Protein 3BQY (pdb70)

Foldseek 3Di:
DLVVLLVLQQVVCQVPHDVPRDCVSCVSPHGVVVVCVSPVDVLSSLQCLLVCVCLLCQLPDDVPDALLVSLVSSLVSNLVVQVVGQCSLVSNVSHDDQDPSNVSSLCSQLVSQVVNPDDNVLSNVLSCVSNVVSSVLSNQLSQQVPVVHDDPQRLVVLVVVDDCVPCVVCVVCSVVSNDNPSVVVSVVVSVVSSVVSVVVD

Structure (mmCIF, N/CA/C/O backbone):
data_3BQY
#
_entry.id   3BQY
#
_cell.length_a   83.755
_cell.length_b   83.755
_cell.length_c   83.700
_cell.angle_alpha   90.000
_cell.angle_beta   90.000
_cell.angle_gamma   90.000
#
_symmetry.space_group_name_H-M   'P 43 21 2'
#
loop_
_entity.id
_entity.type
_entity.pdbx_description
1 polymer 'Putative TetR family transcriptional regulator'
2 non-polymer 'PHOSPHATE ION'
3 non-polymer 'ACETIC ACID'
4 water water
#
loop_
_atom_site.group_PDB
_atom_site.id
_atom_site.type_symbol
_atom_site.label_atom_id
_atom_site.label_alt_id
_atom_site.label_comp_id
_atom_site.label_asym_id
_atom_site.label_entity_id
_atom_site.label_seq_id
_atom_site.pdbx_PDB_ins_code
_atom_site.Cartn_x
_atom_site.Cartn_y
_atom_site.Cartn_z
_atom_site.occupancy
_atom_site.B_iso_or_equiv
_atom_site.auth_seq_id
_atom_site.auth_comp_id
_atom_site.auth_asym_id
_atom_site.auth_atom_id
_atom_site.pdbx_PDB_model_num
ATOM 1 N N . ASP A 1 3 ? 2.149 52.013 37.486 1.00 44.88 16 ASP A N 1
ATOM 2 C CA . ASP A 1 3 ? 1.890 53.396 36.971 1.00 44.44 16 ASP A CA 1
ATOM 3 C C . ASP A 1 3 ? 3.171 53.958 36.378 1.00 43.54 16 ASP A C 1
ATOM 4 O O . ASP A 1 3 ? 3.173 54.403 35.228 1.00 43.98 16 ASP A O 1
ATOM 9 N N . ARG A 1 4 ? 4.251 53.956 37.163 1.00 42.32 17 ARG A N 1
ATOM 10 C CA A ARG A 1 4 ? 5.570 54.229 36.603 0.50 41.55 17 ARG A CA 1
ATOM 11 C CA B ARG A 1 4 ? 5.589 54.205 36.645 0.50 41.48 17 ARG A CA 1
ATOM 12 C C . ARG A 1 4 ? 5.892 53.173 35.553 1.00 40.90 17 ARG A C 1
ATOM 13 O O . ARG A 1 4 ? 6.345 53.515 34.457 1.00 40.19 17 ARG A O 1
ATOM 28 N N . ALA A 1 5 ? 5.615 51.908 35.876 1.00 39.72 18 ALA A N 1
ATOM 29 C CA . ALA A 1 5 ? 5.895 50.770 34.990 1.00 38.50 18 ALA A CA 1
ATOM 30 C C . ALA A 1 5 ? 5.116 50.832 33.673 1.00 37.35 18 ALA A C 1
ATOM 31 O O . ALA A 1 5 ? 5.675 50.540 32.600 1.00 36.82 18 ALA A O 1
ATOM 33 N N . ARG A 1 6 ? 3.839 51.208 33.778 1.00 36.00 19 ARG A N 1
ATOM 34 C CA A ARG A 1 6 ? 2.950 51.329 32.627 0.50 35.48 19 ARG A CA 1
ATOM 35 C CA B ARG A 1 6 ? 2.947 51.326 32.625 0.50 35.53 19 ARG A CA 1
ATOM 36 C C . ARG A 1 6 ? 3.347 52.509 31.746 1.00 34.93 19 ARG A C 1
ATOM 37 O O . ARG A 1 6 ? 3.247 52.436 30.514 1.00 34.73 19 ARG A O 1
ATOM 52 N N . THR A 1 7 ? 3.787 53.592 32.389 1.00 33.16 20 THR A N 1
ATOM 53 C CA . THR A 1 7 ? 4.316 54.756 31.696 1.00 32.09 20 THR A CA 1
ATOM 54 C C . THR A 1 7 ? 5.580 54.391 30.928 1.00 31.21 20 THR A C 1
ATOM 55 O O . THR A 1 7 ? 5.725 54.778 29.769 1.00 30.65 20 THR A O 1
ATOM 59 N N . VAL A 1 8 ? 6.478 53.625 31.556 1.00 29.86 21 VAL A N 1
ATOM 60 C CA . VAL A 1 8 ? 7.695 53.183 30.874 1.00 29.61 21 VAL A CA 1
ATOM 61 C C . VAL A 1 8 ? 7.362 52.306 29.654 1.00 29.02 21 VAL A C 1
ATOM 62 O O . VAL A 1 8 ? 7.961 52.455 28.588 1.00 28.20 21 VAL A O 1
ATOM 66 N N . GLN A 1 9 ? 6.391 51.413 29.807 1.00 28.47 22 GLN A N 1
ATOM 67 C CA . GLN A 1 9 ? 6.003 50.535 28.707 1.00 28.57 22 GLN A CA 1
ATOM 68 C C . GLN A 1 9 ? 5.406 51.330 27.545 1.00 27.59 22 GLN A C 1
ATOM 69 O O . GLN A 1 9 ? 5.735 51.094 26.393 1.00 26.90 22 GLN A O 1
ATOM 75 N N . THR A 1 10 ? 4.524 52.264 27.859 1.00 27.68 23 THR A N 1
ATOM 76 C CA . THR A 1 10 ? 3.929 53.135 26.837 1.00 28.00 23 THR A CA 1
ATOM 77 C C . THR A 1 10 ? 5.008 53.939 26.089 1.00 27.47 23 THR A C 1
ATOM 78 O O . THR A 1 10 ? 4.981 54.038 24.853 1.00 27.34 23 THR A O 1
ATOM 82 N N . ALA A 1 11 ? 5.967 54.476 26.840 1.00 27.39 24 ALA A N 1
ATOM 83 C CA . ALA A 1 11 ? 7.088 55.204 26.269 1.00 27.06 24 ALA A CA 1
ATOM 84 C C . ALA A 1 11 ? 7.930 54.331 25.332 1.00 27.20 24 ALA A C 1
ATOM 85 O O . ALA A 1 11 ? 8.280 54.761 24.230 1.00 27.23 24 ALA A O 1
ATOM 87 N N . LEU A 1 12 ? 8.222 53.091 25.741 1.00 27.19 25 LEU A N 1
ATOM 88 C CA . LEU A 1 12 ? 8.910 52.140 24.870 1.00 27.16 25 LEU A CA 1
ATOM 89 C C . LEU A 1 12 ? 8.101 51.823 23.595 1.00 27.45 25 LEU A C 1
ATOM 90 O O . LEU A 1 12 ? 8.684 51.668 22.518 1.00 27.30 25 LEU A O 1
ATOM 95 N N . ASP A 1 13 ? 6.781 51.693 23.736 1.00 26.63 26 ASP A N 1
ATOM 96 C CA . ASP A 1 13 ? 5.890 51.523 22.579 1.00 27.56 26 ASP A CA 1
ATOM 97 C C . ASP A 1 13 ? 6.029 52.705 21.609 1.00 27.40 26 ASP A C 1
ATOM 98 O O . ASP A 1 13 ? 6.262 52.501 20.416 1.00 27.35 26 ASP A O 1
ATOM 103 N N . LEU A 1 14 ? 5.940 53.923 22.149 1.00 27.80 27 LEU A N 1
ATOM 104 C CA . LEU A 1 14 ? 6.077 55.168 21.373 1.00 28.67 27 LEU A CA 1
ATOM 105 C C . LEU A 1 14 ? 7.425 55.239 20.664 1.00 28.70 27 LEU A C 1
ATOM 106 O O . LEU A 1 14 ? 7.516 55.629 19.500 1.00 29.05 27 LEU A O 1
ATOM 111 N N . LEU A 1 15 ? 8.465 54.830 21.375 1.00 29.29 28 LEU A N 1
ATOM 112 C CA . LEU A 1 15 ? 9.816 54.804 20.847 1.00 29.22 28 LEU A CA 1
ATOM 113 C C . LEU A 1 15 ? 9.864 53.956 19.587 1.00 29.98 28 LEU A C 1
ATOM 114 O O . LEU A 1 15 ? 10.362 54.403 18.557 1.00 31.14 28 LEU A O 1
ATOM 119 N N . ASN A 1 16 ? 9.287 52.763 19.631 1.00 30.40 29 ASN A N 1
ATOM 120 C CA . ASN A 1 16 ? 9.247 51.925 18.442 1.00 31.76 29 ASN A CA 1
ATOM 121 C C . ASN A 1 16 ? 8.442 52.523 17.303 1.00 32.30 29 ASN A C 1
ATOM 122 O O . ASN A 1 16 ? 8.757 52.295 16.130 1.00 32.54 29 ASN A O 1
ATOM 127 N N . GLU A 1 17 ? 7.406 53.282 17.649 1.00 32.58 30 GLU A N 1
ATOM 128 C CA . GLU A 1 17 ? 6.477 53.814 16.656 1.00 34.02 30 GLU A CA 1
ATOM 129 C C . GLU A 1 17 ? 7.076 54.950 15.836 1.00 32.81 30 GLU A C 1
ATOM 130 O O . GLU A 1 17 ? 6.951 54.966 14.609 1.00 32.39 30 GLU A O 1
ATOM 136 N N . SER A 1 18 ? 7.721 55.901 16.509 1.00 31.75 31 SER A N 1
ATOM 137 C CA . SER A 1 18 ? 8.215 57.071 15.795 1.00 31.16 31 SER A CA 1
ATOM 138 C C . SER A 1 18 ? 9.604 57.572 16.222 1.00 30.16 31 SER A C 1
ATOM 139 O O . SER A 1 18 ? 10.032 58.645 15.782 1.00 29.93 31 SER A O 1
ATOM 142 N N . GLY A 1 19 ? 10.316 56.798 17.048 1.00 29.49 32 GLY A N 1
ATOM 143 C CA . GLY A 1 19 ? 11.708 57.105 17.352 1.00 28.70 32 GLY A CA 1
ATOM 144 C C . GLY A 1 19 ? 11.947 58.053 18.508 1.00 29.02 32 GLY A C 1
ATOM 145 O O . GLY A 1 19 ? 11.026 58.714 18.992 1.00 29.41 32 GLY A O 1
ATOM 146 N N . LEU A 1 20 ? 13.197 58.122 18.950 1.00 28.30 33 LEU A N 1
ATOM 147 C CA . LEU A 1 20 ? 13.560 58.922 20.105 1.00 29.03 33 LEU A CA 1
ATOM 148 C C . LEU A 1 20 ? 13.317 60.425 19.941 1.00 29.43 33 LEU A C 1
ATOM 149 O O . LEU A 1 20 ? 12.925 61.098 20.903 1.00 29.42 33 LEU A O 1
ATOM 154 N N . ASP A 1 21 ? 13.606 60.960 18.768 1.00 30.58 34 ASP A N 1
ATOM 155 C CA . ASP A 1 21 ? 13.470 62.400 18.564 1.00 32.27 34 ASP A CA 1
ATOM 156 C C . ASP A 1 21 ? 12.040 62.929 18.755 1.00 32.47 34 ASP A C 1
ATOM 157 O O . ASP A 1 21 ? 11.850 64.091 19.106 1.00 32.88 34 ASP A O 1
ATOM 162 N N . THR A 1 22 ? 11.039 62.071 18.550 1.00 32.69 35 THR A N 1
ATOM 163 C CA . THR A 1 22 ? 9.633 62.513 18.639 1.00 32.95 35 THR A CA 1
ATOM 164 C C . THR A 1 22 ? 9.051 62.202 20.016 1.00 31.43 35 THR A C 1
ATOM 165 O O . THR A 1 22 ? 7.926 62.594 20.316 1.00 30.37 35 THR A O 1
ATOM 169 N N . LEU A 1 23 ? 9.806 61.489 20.840 1.00 29.78 36 LEU A N 1
ATOM 170 C CA . LEU A 1 23 ? 9.327 61.135 22.174 1.00 30.16 36 LEU A CA 1
ATOM 171 C C . LEU A 1 23 ? 9.391 62.350 23.092 1.00 29.16 36 LEU A C 1
ATOM 172 O O . LEU A 1 23 ? 10.463 62.780 23.480 1.00 30.95 36 LEU A O 1
ATOM 177 N N . THR A 1 24 ? 8.239 62.906 23.428 1.00 28.43 37 THR A N 1
ATOM 178 C CA . THR A 1 24 ? 8.169 64.029 24.367 1.00 26.91 37 THR A CA 1
ATOM 179 C C . THR A 1 24 ? 7.238 63.644 25.512 1.00 26.46 37 THR A C 1
ATOM 180 O O . THR A 1 24 ? 6.410 62.741 25.374 1.00 25.30 37 THR A O 1
ATOM 192 N N . ARG A 1 26 ? 4.808 65.477 26.422 1.00 25.26 39 ARG A N 1
ATOM 193 C CA . ARG A 1 26 ? 3.484 65.793 25.871 1.00 26.62 39 ARG A CA 1
ATOM 194 C C . ARG A 1 26 ? 2.974 64.655 24.981 1.00 26.12 39 ARG A C 1
ATOM 195 O O . ARG A 1 26 ? 1.805 64.271 25.083 1.00 25.72 39 ARG A O 1
ATOM 203 N N . ARG A 1 27 ? 3.851 64.143 24.118 1.00 26.14 40 ARG A N 1
ATOM 204 C CA . ARG A 1 27 ? 3.502 63.017 23.209 1.00 27.59 40 ARG A CA 1
ATOM 205 C C . ARG A 1 27 ? 3.090 61.794 24.024 1.00 27.68 40 ARG A C 1
ATOM 206 O O . ARG A 1 27 ? 2.122 61.125 23.697 1.00 27.74 40 ARG A O 1
ATOM 214 N N . LEU A 1 28 ? 3.853 61.500 25.081 1.00 27.73 41 LEU A N 1
ATOM 215 C CA . LEU A 1 28 ? 3.531 60.435 26.021 1.00 27.79 41 LEU A CA 1
ATOM 216 C C . LEU A 1 28 ? 2.214 60.659 26.739 1.00 28.53 41 LEU A C 1
ATOM 217 O O . LEU A 1 28 ? 1.449 59.714 26.917 1.00 28.89 41 LEU A O 1
ATOM 222 N N . ALA A 1 29 ? 1.955 61.895 27.181 1.00 28.92 42 ALA A N 1
ATOM 223 C CA . ALA A 1 29 ? 0.676 62.250 27.786 1.00 29.83 42 ALA A CA 1
ATOM 224 C C . ALA A 1 29 ? -0.494 62.026 26.805 1.00 30.40 42 ALA A C 1
ATOM 225 O O . ALA A 1 29 ? -1.536 61.493 27.193 1.00 30.48 42 ALA A O 1
ATOM 227 N N . GLN A 1 30 ? -0.316 62.444 25.546 1.00 31.34 43 GLN A N 1
ATOM 228 C CA . GLN A 1 30 ? -1.363 62.262 24.516 1.00 32.34 43 GLN A CA 1
ATOM 229 C C . GLN A 1 30 ? -1.616 60.758 24.363 1.00 33.91 43 GLN A C 1
ATOM 230 O O . GLN A 1 30 ? -2.760 60.319 24.371 1.00 34.17 43 GLN A O 1
ATOM 236 N N . ALA A 1 31 ? -0.535 59.977 24.292 1.00 35.44 44 ALA A N 1
ATOM 237 C CA . ALA A 1 31 ? -0.615 58.511 24.155 1.00 37.22 44 ALA A CA 1
ATOM 238 C C . ALA A 1 31 ? -1.381 57.813 25.283 1.00 38.34 44 ALA A C 1
ATOM 239 O O . ALA A 1 31 ? -2.077 56.832 25.031 1.00 38.73 44 ALA A O 1
ATOM 249 N N . ASP A 1 33 ? -3.607 59.430 27.302 1.00 41.07 46 ASP A N 1
ATOM 250 C CA . ASP A 1 33 ? -4.804 60.217 27.596 1.00 41.48 46 ASP A CA 1
ATOM 251 C C . ASP A 1 33 ? -4.776 60.751 29.039 1.00 41.30 46 ASP A C 1
ATOM 252 O O . ASP A 1 33 ? -5.725 60.573 29.805 1.00 41.59 46 ASP A O 1
ATOM 257 N N . VAL A 1 34 ? -3.659 61.379 29.405 1.00 41.08 47 VAL A N 1
ATOM 258 C CA . VAL A 1 34 ? -3.547 62.131 30.666 1.00 40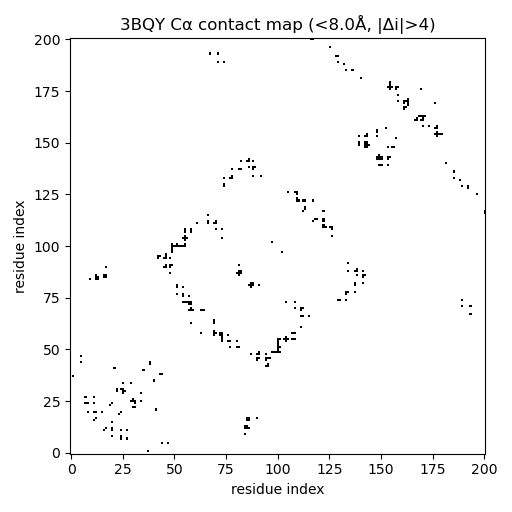.65 47 VAL A CA 1
ATOM 259 C C . VAL A 1 34 ? -3.013 63.536 30.364 1.00 40.46 47 VAL A C 1
ATOM 260 O O . VAL A 1 34 ? -2.752 63.851 29.203 1.00 40.32 47 VAL A O 1
ATOM 264 N N . GLN A 1 35 ? -2.882 64.379 31.391 1.00 40.23 48 GLN A N 1
ATOM 265 C CA . GLN A 1 35 ? -2.254 65.696 31.253 1.00 39.87 48 GLN A CA 1
ATOM 266 C C . GLN A 1 35 ? -0.773 65.521 31.484 1.00 39.39 48 GLN A C 1
ATOM 267 O O . GLN A 1 35 ? -0.391 64.670 32.287 1.00 39.54 48 GLN A O 1
ATOM 273 N N . ALA A 1 36 ? 0.071 66.313 30.818 1.00 38.63 49 ALA A N 1
ATOM 274 C CA . ALA A 1 36 ? 1.529 66.144 30.988 1.00 38.04 49 ALA A CA 1
ATOM 275 C C . ALA A 1 36 ? 1.893 66.320 32.454 1.00 37.59 49 ALA A C 1
ATOM 276 O O . ALA A 1 36 ? 2.788 65.636 32.958 1.00 37.76 49 ALA A O 1
ATOM 278 N N . GLY A 1 37 ? 1.166 67.219 33.129 1.00 36.86 50 GLY A N 1
ATOM 279 C CA . GLY A 1 37 ? 1.301 67.444 34.569 1.00 35.75 50 GLY A CA 1
ATOM 280 C C . GLY A 1 37 ? 1.342 66.147 35.353 1.00 35.17 50 GLY A C 1
ATOM 281 O O . GLY A 1 37 ? 2.165 65.993 36.248 1.00 35.11 50 GLY A O 1
ATOM 282 N N . ALA A 1 38 ? 0.465 65.209 34.992 1.00 34.40 51 ALA A N 1
ATOM 283 C CA . ALA A 1 38 ? 0.391 63.909 35.646 1.00 33.69 51 ALA A CA 1
ATOM 284 C C . ALA A 1 38 ? 1.710 63.153 35.557 1.00 33.29 51 ALA A C 1
ATOM 285 O O . ALA A 1 38 ? 2.171 62.606 36.556 1.00 33.31 51 ALA A O 1
ATOM 287 N N . LEU A 1 39 ? 2.313 63.136 34.368 1.00 32.66 52 LEU A N 1
ATOM 288 C CA . LEU A 1 39 ? 3.554 62.395 34.132 1.00 32.27 52 LEU A CA 1
ATOM 289 C C . LEU A 1 39 ? 4.704 62.925 34.946 1.00 31.81 52 LEU A C 1
ATOM 290 O O . LEU A 1 39 ? 5.582 62.170 35.360 1.00 30.91 52 LEU A O 1
ATOM 295 N N . TYR A 1 40 ? 4.709 64.242 35.134 1.00 31.45 53 TYR A N 1
ATOM 296 C CA . TYR A 1 40 ? 5.753 64.913 35.884 1.00 31.93 53 TYR A CA 1
ATOM 297 C C . TYR A 1 40 ? 5.710 64.607 37.385 1.00 33.61 53 TYR A C 1
ATOM 298 O O . TYR A 1 40 ? 6.679 64.877 38.099 1.00 34.42 53 TYR A O 1
ATOM 307 N N . ARG A 1 41 ? 4.591 64.052 37.856 1.00 34.77 54 ARG A N 1
ATOM 308 C CA . ARG A 1 41 ? 4.508 63.535 39.222 1.00 36.18 54 ARG A CA 1
ATOM 309 C C . ARG A 1 41 ? 5.242 62.197 39.374 1.00 36.51 54 ARG A C 1
ATOM 310 O O . ARG A 1 41 ? 5.733 61.881 40.454 1.00 36.88 54 ARG A O 1
ATOM 318 N N . TYR A 1 42 ? 5.328 61.431 38.289 1.00 36.62 55 TYR A N 1
ATOM 319 C CA . TYR A 1 42 ? 6.051 60.150 38.280 1.00 36.99 55 TYR A CA 1
ATOM 320 C C . TYR A 1 42 ? 7.505 60.285 37.858 1.00 35.93 55 TYR A C 1
ATOM 321 O O . TYR A 1 42 ? 8.367 59.560 38.348 1.00 36.58 55 TYR A O 1
ATOM 330 N N . PHE A 1 43 ? 7.773 61.217 36.950 1.00 34.38 56 PHE A N 1
ATOM 331 C CA . PHE A 1 43 ? 9.121 61.472 36.469 1.00 33.42 56 PHE A CA 1
ATOM 332 C C . PHE A 1 43 ? 9.358 62.970 36.484 1.00 32.69 56 PHE A C 1
ATOM 333 O O . PHE A 1 43 ? 8.737 63.691 35.707 1.00 33.31 56 PHE A O 1
ATOM 341 N N . ALA A 1 44 ? 10.269 63.429 37.332 1.00 31.51 57 ALA A N 1
ATOM 342 C CA . ALA A 1 44 ? 10.520 64.867 37.486 1.00 30.44 57 ALA A CA 1
ATOM 343 C C . ALA A 1 44 ? 10.958 65.535 36.179 1.00 29.51 57 ALA A C 1
ATOM 344 O O . ALA A 1 44 ? 10.674 66.712 35.952 1.00 28.93 57 ALA A O 1
ATOM 346 N N . ALA A 1 45 ? 11.646 64.771 35.327 1.00 28.10 58 ALA A N 1
ATOM 347 C CA . ALA A 1 45 ? 12.137 65.268 34.053 1.00 27.22 58 ALA A CA 1
ATOM 348 C C . ALA A 1 45 ? 12.133 64.129 33.036 1.00 27.03 58 ALA A C 1
ATOM 349 O O . ALA A 1 45 ? 12.087 62.949 33.417 1.00 26.44 58 ALA A O 1
ATOM 351 N N . LYS A 1 46 ? 12.178 64.481 31.757 1.00 25.82 59 LYS A N 1
ATOM 352 C CA . LYS A 1 46 ? 12.259 63.474 30.693 1.00 27.03 59 LYS A CA 1
ATOM 353 C C . LYS A 1 46 ? 13.498 62.583 30.847 1.00 26.23 59 LYS A C 1
ATOM 354 O O . LYS A 1 46 ? 13.421 61.382 30.598 1.00 26.28 59 LYS A O 1
ATOM 360 N N . GLN A 1 47 ? 14.611 63.138 31.316 1.00 26.64 60 GLN A N 1
ATOM 361 C CA A GLN A 1 47 ? 15.822 62.333 31.513 0.50 27.53 60 GLN A CA 1
ATOM 362 C CA B GLN A 1 47 ? 15.817 62.331 31.532 0.50 27.18 60 GLN A CA 1
ATOM 363 C C . GLN A 1 47 ? 15.585 61.186 32.531 1.00 27.52 60 GLN A C 1
ATOM 364 O O . GLN A 1 47 ? 16.179 60.111 32.408 1.00 28.22 60 GLN A O 1
ATOM 375 N N . ASP A 1 48 ? 14.712 61.417 33.513 1.00 26.91 61 ASP A N 1
ATOM 376 C CA . ASP A 1 48 ? 14.343 60.400 34.512 1.00 27.22 61 ASP A CA 1
ATOM 377 C C . ASP A 1 48 ? 13.531 59.280 33.858 1.00 26.06 61 ASP A C 1
ATOM 378 O O . ASP A 1 48 ? 13.758 58.094 34.114 1.00 25.60 61 ASP A O 1
ATOM 383 N N . LEU A 1 49 ? 12.603 59.650 32.996 1.00 25.16 62 LEU A N 1
ATOM 384 C CA . LEU A 1 49 ? 11.901 58.653 32.186 1.00 25.38 62 LEU A CA 1
ATOM 385 C C . LEU A 1 49 ? 12.894 57.851 31.308 1.00 25.19 62 LEU A C 1
ATOM 386 O O . LEU A 1 49 ? 12.847 56.619 31.293 1.00 26.10 62 LEU A O 1
ATOM 391 N N . LEU A 1 50 ? 13.768 58.537 30.582 1.00 24.36 63 LEU A N 1
ATOM 392 C CA . LEU A 1 50 ? 14.769 57.857 29.734 1.00 24.74 63 LEU A CA 1
ATOM 393 C C . LEU A 1 50 ? 15.647 56.908 30.527 1.00 24.94 63 LEU A C 1
ATOM 394 O O . LEU A 1 50 ? 15.927 55.782 30.076 1.00 25.50 63 LEU A O 1
ATOM 399 N N . THR A 1 51 ? 16.055 57.340 31.716 1.00 25.00 64 THR A N 1
ATOM 400 C CA . THR A 1 51 ? 16.875 56.519 32.602 1.00 25.90 64 THR A CA 1
ATOM 401 C C . THR A 1 51 ? 16.106 55.234 32.983 1.00 26.14 64 THR A C 1
ATOM 402 O O . THR A 1 51 ? 16.655 54.129 32.928 1.00 26.38 64 THR A O 1
ATOM 406 N N . ALA A 1 52 ? 14.826 55.382 33.326 1.00 25.59 65 ALA A N 1
ATOM 407 C CA . ALA A 1 52 ? 13.977 54.236 33.671 1.00 25.47 65 ALA A CA 1
ATOM 408 C C . ALA A 1 52 ? 13.765 53.276 32.482 1.00 24.99 65 ALA A C 1
ATOM 409 O O . ALA A 1 52 ? 13.780 52.047 32.656 1.00 24.10 65 ALA A O 1
ATOM 419 N N . ALA A 1 54 ? 15.945 52.888 29.945 1.00 24.02 67 ALA A N 1
ATOM 420 C CA . ALA A 1 54 ? 17.229 52.232 29.717 1.00 24.36 67 ALA A CA 1
ATOM 421 C C . ALA A 1 54 ? 17.390 51.064 30.718 1.00 24.66 67 ALA A C 1
ATOM 422 O O . ALA A 1 54 ? 17.793 49.963 30.344 1.00 25.34 67 ALA A O 1
ATOM 424 N N . GLU A 1 55 ? 17.034 51.304 31.977 1.00 24.18 68 GLU A N 1
ATOM 425 C CA . GLU A 1 55 ? 17.160 50.294 33.029 1.00 25.25 68 GLU A CA 1
ATOM 426 C C . GLU A 1 55 ? 16.224 49.104 32.734 1.00 25.39 68 GLU A C 1
ATOM 427 O O . GLU A 1 55 ? 16.628 47.958 32.864 1.00 25.95 68 GLU A O 1
ATOM 433 N N . HIS A 1 56 ? 15.001 49.377 32.276 1.00 25.30 69 HIS A N 1
ATOM 434 C CA . HIS A 1 56 ? 14.076 48.323 31.867 1.00 25.70 69 HIS A CA 1
ATOM 435 C C . HIS A 1 56 ? 14.538 47.512 30.638 1.00 25.63 69 HIS A C 1
ATOM 436 O O . HIS A 1 56 ? 14.374 46.273 30.601 1.00 24.60 69 HIS A O 1
ATOM 451 N N . VAL A 1 58 ? 17.426 46.654 29.761 1.00 24.27 71 VAL A N 1
ATOM 452 C CA . VAL A 1 58 ? 18.496 45.689 30.080 1.00 24.93 71 VAL A CA 1
ATOM 453 C C . VAL A 1 58 ? 18.140 44.672 31.167 1.00 25.70 71 VAL A C 1
ATOM 454 O O . VAL A 1 58 ? 19.013 43.958 31.665 1.00 24.46 71 VAL A O 1
ATOM 458 N N . ASP A 1 59 ? 16.868 44.620 31.540 1.00 26.60 72 ASP A N 1
ATOM 459 C CA . ASP A 1 59 ? 16.360 43.599 32.455 1.00 29.57 72 ASP A CA 1
ATOM 460 C C . ASP A 1 59 ? 16.795 42.210 31.967 1.00 28.93 72 ASP A C 1
ATOM 461 O O . ASP A 1 59 ? 16.634 41.873 30.795 1.00 29.11 72 ASP A O 1
ATOM 466 N N . GLY A 1 60 ? 17.398 41.417 3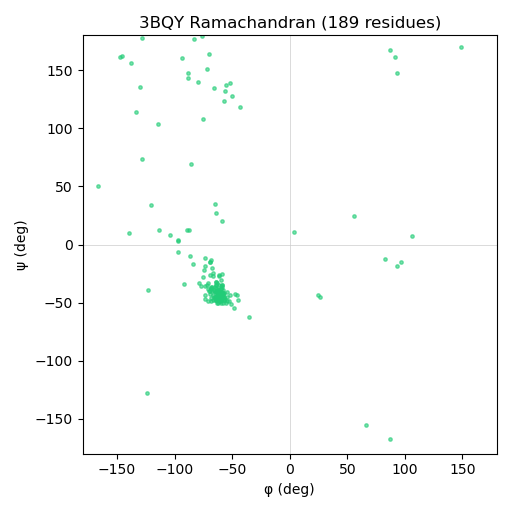2.831 1.00 29.54 73 GLY A N 1
ATOM 467 C CA . GLY A 1 60 ? 17.758 40.078 32.385 1.00 29.47 73 GLY A CA 1
ATOM 468 C C . GLY A 1 60 ? 19.054 39.927 31.608 1.00 29.45 73 GLY A C 1
ATOM 469 O O . GLY A 1 60 ? 19.520 38.801 31.442 1.00 30.00 73 GLY A O 1
ATOM 470 N N . VAL A 1 61 ? 19.658 41.029 31.149 1.00 27.07 74 VAL A N 1
ATOM 471 C CA . VAL A 1 61 ? 20.942 40.946 30.454 1.00 25.77 74 VAL A CA 1
ATOM 472 C C . VAL A 1 61 ? 22.013 40.204 31.271 1.00 26.12 74 VAL A C 1
ATOM 473 O O . VAL A 1 61 ? 22.709 39.353 30.721 1.00 25.59 74 VAL A O 1
ATOM 477 N N . ALA A 1 62 ? 22.120 40.511 32.568 1.00 25.04 75 ALA A N 1
ATOM 478 C CA . ALA A 1 62 ? 23.167 39.917 33.414 1.00 26.37 75 ALA A CA 1
ATOM 479 C C . ALA A 1 62 ? 23.035 38.390 33.482 1.00 26.56 75 ALA A C 1
ATOM 480 O O . ALA A 1 62 ? 24.017 37.684 33.705 1.00 28.00 75 ALA A O 1
ATOM 482 N N . ASP A 1 63 ? 21.812 37.885 33.312 1.00 25.95 76 ASP A N 1
ATOM 483 C CA . ASP A 1 63 ? 21.585 36.437 33.385 1.00 28.15 76 ASP A CA 1
ATOM 484 C C . ASP A 1 63 ? 22.087 35.663 32.167 1.00 27.89 76 ASP A C 1
ATOM 485 O O . ASP A 1 63 ? 22.188 34.435 32.210 1.00 26.96 76 ASP A O 1
ATOM 490 N N . ALA A 1 64 ? 22.441 36.382 31.101 1.00 27.65 77 ALA A N 1
ATOM 491 C CA . ALA A 1 64 ? 23.025 35.759 29.903 1.00 29.49 77 ALA A CA 1
ATOM 492 C C . ALA A 1 64 ? 24.321 34.990 30.184 1.00 30.92 77 ALA A C 1
ATOM 493 O O . ALA A 1 64 ? 24.644 34.051 29.461 1.00 32.23 77 ALA A O 1
ATOM 495 N N . ALA A 1 65 ? 25.042 35.362 31.232 1.00 31.79 78 ALA A N 1
ATOM 496 C CA . ALA A 1 65 ? 26.308 34.703 31.549 1.00 34.59 78 ALA A CA 1
ATOM 497 C C . ALA A 1 65 ? 26.095 33.263 32.043 1.00 35.82 78 ALA A C 1
ATOM 498 O O . ALA A 1 65 ? 26.980 32.406 31.910 1.00 37.80 78 ALA A O 1
ATOM 500 N N . GLY A 1 66 ? 24.920 32.999 32.616 1.00 36.29 79 GLY A N 1
ATOM 501 C CA . GLY A 1 66 ? 24.598 31.690 33.184 1.00 36.33 79 GLY A CA 1
ATOM 502 C C . GLY A 1 66 ? 25.495 31.445 34.376 1.00 36.06 79 GLY A C 1
ATOM 503 O O . GLY A 1 66 ? 25.977 32.391 35.000 1.00 36.05 79 GLY A O 1
ATOM 504 N N . ALA A 1 67 ? 25.713 30.168 34.692 1.00 36.11 80 ALA A N 1
ATOM 505 C CA . ALA A 1 67 ? 26.577 29.771 35.795 1.00 35.25 80 ALA A CA 1
ATOM 506 C C . ALA A 1 67 ? 27.986 29.503 35.291 1.00 35.07 80 ALA A C 1
ATOM 507 O O . ALA A 1 67 ? 28.194 29.278 34.093 1.00 34.83 80 ALA A O 1
ATOM 509 N N . THR A 1 68 ? 28.961 29.523 36.199 1.00 33.87 81 THR A N 1
ATOM 510 C CA . THR A 1 68 ? 30.309 29.075 35.875 1.00 33.69 81 THR A CA 1
ATOM 511 C C . THR A 1 68 ? 30.211 27.670 35.256 1.00 33.00 81 THR A C 1
ATOM 512 O O . THR A 1 68 ? 29.411 26.832 35.698 1.00 31.91 81 THR A O 1
ATOM 516 N N . GLY A 1 69 ? 31.005 27.435 34.220 1.00 32.39 82 GLY A N 1
ATOM 517 C CA . GLY A 1 69 ? 30.953 26.167 33.500 1.00 32.18 82 GLY A CA 1
ATOM 518 C C . GLY A 1 69 ? 30.046 26.156 32.290 1.00 32.02 82 GLY A C 1
ATOM 519 O O . GLY A 1 69 ? 30.190 25.271 31.443 1.00 31.29 82 GLY A O 1
ATOM 520 N N . ASP A 1 70 ? 29.114 27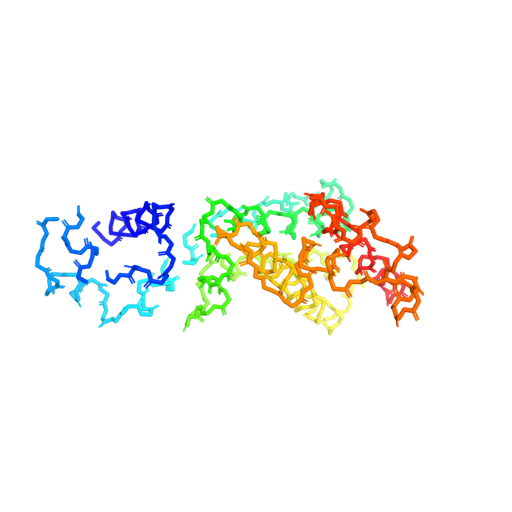.118 32.209 1.00 32.26 83 ASP A N 1
ATOM 521 C CA A ASP A 1 70 ? 28.227 27.280 31.058 0.50 32.28 83 ASP A CA 1
ATOM 522 C CA B ASP A 1 70 ? 28.251 27.232 31.025 0.50 32.32 83 ASP A CA 1
ATOM 523 C C . ASP A 1 70 ? 29.010 27.925 29.910 1.00 31.99 83 ASP A C 1
ATOM 524 O O . ASP A 1 70 ? 28.693 29.052 29.505 1.00 32.77 83 ASP A O 1
ATOM 533 N N . GLY A 1 71 ? 30.012 27.220 29.391 1.00 30.91 84 GLY A N 1
ATOM 534 C CA . GLY A 1 71 ? 30.982 27.816 28.490 1.00 29.14 84 GLY A CA 1
ATOM 535 C C . GLY A 1 71 ? 32.164 28.328 29.324 1.00 28.13 84 GLY A C 1
ATOM 536 O O . GLY A 1 71 ? 32.052 28.515 30.542 1.00 28.05 84 GLY A O 1
ATOM 537 N N . ASP A 1 72 ? 33.300 28.546 28.676 1.00 26.97 85 ASP A N 1
ATOM 538 C CA . ASP A 1 72 ? 34.482 29.102 29.338 1.00 25.72 85 ASP A CA 1
ATOM 539 C C . ASP A 1 72 ? 34.266 30.618 29.545 1.00 24.30 85 ASP A C 1
ATOM 540 O O . ASP A 1 72 ? 33.241 31.158 29.131 1.00 22.98 85 ASP A O 1
ATOM 545 N N . TRP A 1 73 ? 35.231 31.307 30.155 1.00 22.90 86 TRP A N 1
ATOM 546 C CA . TRP A 1 73 ? 35.066 32.722 30.460 1.00 22.93 86 TRP A CA 1
ATOM 547 C C . TRP A 1 73 ? 34.817 33.563 29.173 1.00 22.73 86 TRP A C 1
ATOM 548 O O . TRP A 1 73 ? 34.084 34.568 29.215 1.00 22.30 86 TRP A O 1
ATOM 559 N N . SER A 1 74 ? 35.465 33.192 28.060 1.00 22.87 87 SER A N 1
ATOM 560 C CA . SER A 1 74 ? 35.329 33.987 26.829 1.00 23.13 87 SER A CA 1
ATOM 561 C C . SER A 1 74 ? 33.920 33.825 26.251 1.00 22.97 87 SER A C 1
ATOM 562 O O . SER A 1 74 ? 33.329 34.815 25.780 1.00 22.64 87 SER A O 1
ATOM 565 N N . GLU A 1 75 ? 33.380 32.605 26.291 1.00 22.36 88 GLU A N 1
ATOM 566 C CA A GLU A 1 75 ? 31.999 32.374 25.856 0.50 22.93 88 GLU A CA 1
ATOM 567 C CA B GLU A 1 75 ? 32.007 32.355 25.849 0.50 23.00 88 GLU A CA 1
ATOM 568 C C . GLU A 1 75 ? 31.002 33.097 26.758 1.00 22.51 88 GLU A C 1
ATOM 569 O O . GLU A 1 75 ? 30.048 33.706 26.280 1.00 22.51 88 GLU A O 1
ATOM 580 N N . ARG A 1 76 ? 31.214 33.068 28.071 1.00 21.42 89 ARG A N 1
ATOM 581 C CA . ARG A 1 76 ? 30.251 33.759 28.949 1.00 21.34 89 ARG A CA 1
ATOM 582 C C . ARG A 1 76 ? 30.329 35.288 28.779 1.00 21.78 89 ARG A C 1
ATOM 583 O O . ARG A 1 76 ? 29.315 35.987 28.827 1.00 21.94 89 ARG A O 1
ATOM 591 N N . THR A 1 77 ? 31.537 35.797 28.604 1.00 20.94 90 THR A N 1
ATOM 592 C CA . THR A 1 77 ? 31.723 37.215 28.373 1.00 21.69 90 THR A CA 1
ATOM 593 C C . THR A 1 77 ? 31.039 37.600 27.045 1.00 22.58 90 THR A C 1
ATOM 594 O O . THR A 1 77 ? 30.346 38.627 26.969 1.00 23.06 90 THR A O 1
ATOM 598 N N . ALA A 1 78 ? 31.235 36.775 26.019 1.00 22.03 91 ALA A N 1
ATOM 599 C CA . ALA A 1 78 ? 30.590 37.018 24.719 1.00 22.83 91 ALA A CA 1
ATOM 600 C C . ALA A 1 78 ? 29.057 37.014 24.863 1.00 23.14 91 ALA A C 1
ATOM 601 O O . ALA A 1 78 ? 28.391 37.832 24.242 1.00 23.34 91 ALA A O 1
ATOM 603 N N . ARG A 1 79 ? 28.495 36.079 25.635 1.00 22.27 92 ARG A N 1
ATOM 604 C CA . ARG A 1 79 ? 27.026 36.031 25.800 1.00 22.75 92 ARG A CA 1
ATOM 605 C C . ARG A 1 79 ? 26.487 37.296 26.455 1.00 21.93 92 ARG A C 1
ATOM 606 O O . ARG A 1 79 ? 25.430 37.781 26.084 1.00 21.88 92 ARG A O 1
ATOM 614 N N . LEU A 1 80 ? 27.216 37.824 27.430 1.00 21.87 93 LEU A N 1
ATOM 615 C CA . LEU A 1 80 ? 26.833 39.092 28.072 1.00 22.56 93 LEU A CA 1
ATOM 616 C C . LEU A 1 80 ? 26.822 40.258 27.083 1.00 22.21 93 LEU A C 1
ATOM 617 O O . LEU A 1 80 ? 25.882 41.061 27.086 1.00 22.86 93 LEU A O 1
ATOM 622 N N . ALA A 1 81 ? 27.882 40.389 26.285 1.00 22.82 94 ALA A N 1
ATOM 623 C CA . ALA A 1 81 ? 27.960 41.458 25.281 1.00 23.06 94 ALA A CA 1
ATOM 624 C C . ALA A 1 81 ? 26.869 41.290 24.238 1.00 22.82 94 ALA A C 1
ATOM 625 O O . ALA A 1 81 ? 26.189 42.250 23.879 1.00 22.73 94 ALA A O 1
ATOM 627 N N . ARG A 1 82 ? 26.680 40.068 23.751 1.00 23.47 95 ARG A N 1
ATOM 628 C CA . ARG A 1 82 ? 25.590 39.818 22.799 1.00 23.88 95 ARG A CA 1
ATOM 629 C C . ARG A 1 82 ? 24.200 40.157 23.350 1.00 22.90 95 ARG A C 1
ATOM 630 O O . ARG A 1 82 ? 23.342 40.684 22.635 1.00 22.84 95 ARG A O 1
ATOM 638 N N . ALA A 1 83 ? 23.961 39.801 24.608 1.00 22.29 96 ALA A N 1
ATOM 639 C CA . ALA A 1 83 ? 22.669 40.052 25.229 1.00 21.81 96 ALA A CA 1
ATOM 640 C C . ALA A 1 83 ? 22.463 41.539 25.401 1.00 21.98 96 ALA A C 1
ATOM 641 O O . ALA A 1 83 ? 21.351 42.024 25.220 1.00 22.18 96 ALA A O 1
ATOM 643 N N . LEU A 1 84 ? 23.526 42.277 25.721 1.00 21.44 97 LEU A N 1
ATOM 644 C CA . LEU A 1 84 ? 23.403 43.735 25.801 1.00 21.46 97 LEU A CA 1
ATOM 645 C C . LEU A 1 84 ? 23.033 44.320 24.426 1.00 22.37 97 LEU A C 1
ATOM 646 O O . LEU A 1 84 ? 22.097 45.125 24.307 1.00 22.43 97 LEU A O 1
ATOM 651 N N . ARG A 1 85 ? 23.769 43.934 23.389 1.00 21.96 98 ARG A N 1
ATOM 652 C CA . ARG A 1 85 ? 23.431 44.337 22.030 1.00 23.21 98 ARG A CA 1
ATOM 653 C C . ARG A 1 85 ? 21.968 44.018 21.673 1.00 22.92 98 ARG A C 1
ATOM 654 O O . ARG A 1 85 ? 21.254 44.861 21.134 1.00 24.37 98 ARG A O 1
ATOM 662 N N . ALA A 1 86 ? 21.542 42.802 21.959 1.00 23.53 99 ALA A N 1
ATOM 663 C CA . ALA A 1 86 ? 20.200 42.359 21.614 1.00 23.29 99 ALA A CA 1
ATOM 664 C C . ALA A 1 86 ? 19.147 43.193 22.351 1.00 23.15 99 ALA A C 1
ATOM 665 O O . ALA A 1 86 ? 18.132 43.569 21.757 1.00 23.45 99 ALA A O 1
ATOM 667 N N . ALA A 1 87 ? 19.409 43.504 23.623 1.00 22.52 100 ALA A N 1
ATOM 668 C CA . ALA A 1 87 ? 18.467 44.279 24.434 1.00 22.75 100 ALA A CA 1
ATOM 669 C C . ALA A 1 87 ? 18.333 45.689 23.863 1.00 23.30 100 ALA A C 1
ATOM 670 O O . ALA A 1 87 ? 17.248 46.247 23.870 1.00 23.50 100 ALA A O 1
ATOM 672 N N . LEU A 1 88 ? 19.425 46.265 23.348 1.00 23.10 101 LEU A N 1
ATOM 673 C CA . LEU A 1 88 ? 19.338 47.607 22.778 1.00 24.03 101 LEU A CA 1
ATOM 674 C C . LEU A 1 88 ? 18.710 47.601 21.388 1.00 24.96 101 LEU A C 1
ATOM 675 O O . LEU A 1 88 ? 17.998 48.546 21.033 1.00 26.13 101 LEU A O 1
ATOM 680 N N . LEU A 1 89 ? 18.991 46.558 20.593 1.00 24.65 102 LEU A N 1
ATOM 681 C CA . LEU A 1 89 ? 18.384 46.416 19.252 1.00 25.07 102 LEU A CA 1
ATOM 682 C C . LEU A 1 89 ? 16.879 46.151 19.301 1.00 25.07 102 LEU A C 1
ATOM 683 O O . LEU A 1 89 ? 16.179 46.373 18.308 1.00 25.31 102 LEU A O 1
ATOM 688 N N . ALA A 1 90 ? 16.389 45.680 20.445 1.00 24.88 103 ALA A N 1
ATOM 689 C CA . ALA A 1 90 ? 14.962 45.339 20.617 1.00 25.15 103 ALA A CA 1
ATOM 690 C C . ALA A 1 90 ? 14.080 46.589 20.592 1.00 26.30 103 ALA A C 1
ATOM 691 O O . ALA A 1 90 ? 12.871 46.479 20.458 1.00 27.09 103 ALA A O 1
ATOM 693 N N . HIS A 1 91 ? 14.691 47.761 20.709 1.00 25.57 104 HIS A N 1
ATOM 694 C CA . HIS A 1 91 ? 13.954 49.044 20.711 1.00 26.41 104 HIS A CA 1
ATOM 695 C C . HIS A 1 91 ? 14.579 49.998 19.735 1.00 25.95 104 HIS A C 1
ATOM 696 O O . HIS A 1 91 ? 15.812 50.151 19.699 1.00 25.69 104 HIS A O 1
ATOM 703 N N . ARG A 1 92 ? 13.736 50.668 18.952 1.00 24.53 105 ARG A N 1
ATOM 704 C CA . ARG A 1 92 ? 14.183 51.702 18.053 1.00 24.73 105 ARG A CA 1
ATOM 705 C C . ARG A 1 92 ? 14.947 52.771 18.840 1.00 24.11 105 ARG A C 1
ATOM 706 O O . ARG A 1 92 ? 14.475 53.210 19.889 1.00 24.70 105 ARG A O 1
ATOM 714 N N . ASP A 1 93 ? 16.114 53.169 18.350 1.00 23.94 106 ASP A N 1
ATOM 715 C CA . ASP A 1 93 ? 16.994 54.108 19.056 1.00 24.45 106 ASP A CA 1
ATOM 716 C C . ASP A 1 93 ? 17.377 53.649 20.479 1.00 23.95 106 ASP A C 1
ATOM 717 O O . ASP A 1 93 ? 17.717 54.470 21.321 1.00 24.34 106 ASP A O 1
ATOM 722 N N . GLY A 1 94 ? 17.344 52.348 20.737 1.00 23.86 107 GLY A N 1
ATOM 723 C CA . GLY A 1 94 ? 17.628 51.839 22.083 1.00 23.24 107 GLY A CA 1
ATOM 724 C C . GLY A 1 94 ? 19.039 52.161 22.574 1.00 23.39 107 GLY A C 1
ATOM 725 O O . GLY A 1 94 ? 19.239 52.492 23.745 1.00 22.97 107 GLY A O 1
ATOM 726 N N . ALA A 1 95 ? 20.035 52.039 21.703 1.00 23.54 108 ALA A N 1
ATOM 727 C CA . ALA A 1 95 ? 21.420 52.364 22.115 1.00 24.31 108 ALA A CA 1
ATOM 728 C C . ALA A 1 95 ? 21.577 53.844 22.522 1.00 23.90 108 ALA A C 1
ATOM 729 O O . ALA A 1 95 ? 22.307 54.161 23.455 1.00 23.51 108 ALA A O 1
ATOM 731 N N . ARG A 1 96 ? 20.902 54.745 21.814 1.00 24.30 109 ARG A N 1
ATOM 732 C CA . ARG A 1 96 ? 20.907 56.180 22.155 1.00 24.52 109 ARG A CA 1
ATOM 733 C C . ARG A 1 96 ? 20.320 56.401 23.531 1.00 24.62 109 ARG A C 1
ATOM 734 O O . ARG A 1 96 ? 20.840 57.196 24.322 1.00 24.60 109 ARG A O 1
ATOM 742 N N . VAL A 1 97 ? 19.219 55.700 23.832 1.00 23.85 110 VAL A N 1
ATOM 743 C CA . VAL A 1 97 ? 18.602 55.835 25.145 1.00 23.68 110 VAL A CA 1
ATOM 744 C C . VAL A 1 97 ? 19.556 55.321 26.237 1.00 24.24 110 VAL A C 1
ATOM 745 O O . VAL A 1 97 ? 19.745 55.974 27.265 1.00 24.07 110 VAL A O 1
ATOM 749 N N . PHE A 1 98 ? 20.120 54.137 26.029 1.00 23.47 111 PHE A N 1
ATOM 750 C CA . PHE A 1 98 ? 21.051 53.552 27.004 1.00 24.81 111 PHE A CA 1
ATOM 751 C C . PHE A 1 98 ? 22.317 54.411 27.179 1.00 26.14 111 PHE A C 1
ATOM 752 O O . PHE A 1 98 ? 22.704 54.713 28.314 1.00 26.78 111 PHE A O 1
ATOM 760 N N . ALA A 1 99 ? 22.918 54.815 26.061 1.00 27.76 112 ALA A N 1
ATOM 761 C CA . ALA A 1 99 ? 24.161 55.602 26.063 1.00 30.26 112 ALA A CA 1
ATOM 762 C C . ALA A 1 99 ? 23.993 56.934 26.801 1.00 32.03 112 ALA A C 1
ATOM 763 O O . ALA A 1 99 ? 24.899 57.361 27.537 1.00 32.90 112 ALA A O 1
ATOM 765 N N . GLY A 1 100 ? 22.829 57.561 26.645 1.00 33.13 113 GLY A N 1
ATOM 766 C CA . GLY A 1 100 ? 22.560 58.844 27.297 1.00 34.78 113 GLY A CA 1
ATOM 767 C C . GLY A 1 100 ? 21.990 58.829 28.715 1.00 36.19 113 GLY A C 1
ATOM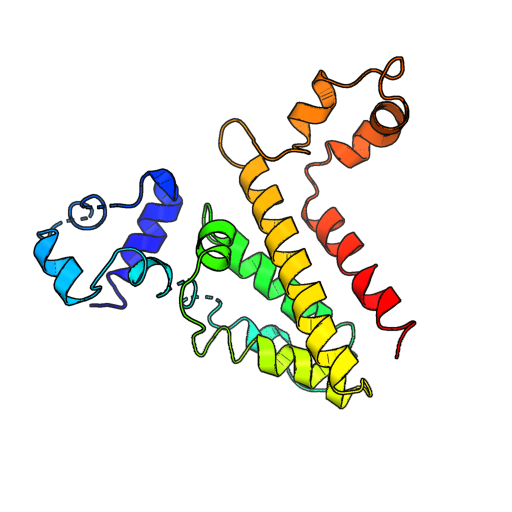 768 O O . GLY A 1 100 ? 21.547 59.880 29.190 1.00 36.23 113 GLY A O 1
ATOM 769 N N . THR A 1 101 ? 21.998 57.683 29.400 1.00 36.86 114 THR A N 1
ATOM 770 C CA . THR A 1 101 ? 21.290 57.543 30.700 1.00 39.01 114 THR A CA 1
ATOM 771 C C . THR A 1 101 ? 21.972 58.289 31.873 1.00 40.42 114 THR A C 1
ATOM 772 O O . THR A 1 101 ? 23.198 58.427 31.873 1.00 41.52 114 THR A O 1
ATOM 776 N N . HIS A 1 102 ? 21.198 58.741 32.874 1.00 41.18 115 HIS A N 1
ATOM 777 C CA . HIS A 1 102 ? 21.762 59.586 33.951 1.00 42.41 115 HIS A CA 1
ATOM 778 C C . HIS A 1 102 ? 21.789 58.988 35.357 1.00 42.99 115 HIS A C 1
ATOM 779 O O . HIS A 1 102 ? 22.009 59.695 36.351 1.00 43.58 115 HIS A O 1
ATOM 786 N N . ALA A 1 103 ? 21.554 57.687 35.430 1.00 42.53 116 ALA A N 1
ATOM 787 C CA . ALA A 1 103 ? 21.743 56.912 36.638 1.00 42.72 116 ALA A CA 1
ATOM 788 C C . ALA A 1 103 ? 22.209 55.543 36.176 1.00 42.43 116 ALA A C 1
ATOM 789 O O . ALA A 1 103 ? 22.074 55.187 34.993 1.00 43.12 116 ALA A O 1
ATOM 791 N N . THR A 1 104 ? 22.791 54.792 37.106 1.00 41.46 117 THR A N 1
ATOM 792 C CA . THR A 1 104 ? 23.156 53.423 36.850 1.00 40.42 117 THR A CA 1
ATOM 793 C C . THR A 1 104 ? 22.277 52.576 37.762 1.00 38.63 117 THR A C 1
ATOM 794 O O . THR A 1 104 ? 22.518 52.505 38.987 1.00 38.57 117 THR A O 1
ATOM 798 N N . GLY A 1 105 ? 21.253 51.955 37.187 1.00 35.77 118 GLY A N 1
ATOM 799 C CA . GLY A 1 105 ? 20.336 51.145 37.994 1.00 32.82 118 GLY A CA 1
ATOM 800 C C . GLY A 1 105 ? 20.843 49.734 38.243 1.00 31.58 118 GLY A C 1
ATOM 801 O O . GLY A 1 105 ? 21.899 49.325 37.707 1.00 30.19 118 GLY A O 1
ATOM 802 N N . PRO A 1 106 ? 20.082 48.973 39.035 1.00 30.71 119 PRO A N 1
ATOM 803 C CA . PRO A 1 106 ? 20.374 47.591 39.422 1.00 30.48 119 PRO A CA 1
ATOM 804 C C . PRO A 1 106 ? 20.610 46.648 38.240 1.00 30.09 119 PRO A C 1
ATOM 805 O O . PRO A 1 106 ? 21.494 45.807 38.321 1.00 29.08 119 PRO A O 1
ATOM 809 N N . ASN A 1 107 ? 19.824 46.774 37.160 1.00 29.29 120 ASN A N 1
ATOM 810 C CA . ASN A 1 107 ? 19.996 45.911 35.993 1.00 28.26 120 ASN A CA 1
ATOM 811 C C . ASN A 1 107 ? 21.349 46.116 35.337 1.00 27.52 120 ASN A C 1
ATOM 812 O O . ASN A 1 107 ? 21.999 45.148 34.918 1.00 27.24 120 ASN A O 1
ATOM 817 N N . THR A 1 108 ? 21.777 47.371 35.239 1.00 26.11 121 THR A N 1
ATOM 818 C CA . THR A 1 108 ? 23.065 47.699 34.636 1.00 26.13 121 THR A CA 1
ATOM 819 C C . THR A 1 108 ? 24.168 47.308 35.596 1.00 24.87 121 THR A C 1
ATOM 820 O O . THR A 1 108 ? 25.169 46.750 35.182 1.00 25.57 121 THR A O 1
ATOM 824 N N . LEU A 1 109 ? 23.993 47.614 36.873 1.00 24.49 122 LEU A N 1
ATOM 825 C CA . LEU A 1 109 ? 24.984 47.200 37.880 1.00 25.05 122 LEU A CA 1
ATOM 826 C C . LEU A 1 109 ? 25.179 45.669 37.883 1.00 24.54 122 LEU A C 1
ATOM 827 O O . LEU A 1 109 ? 26.313 45.191 37.983 1.00 25.26 122 LEU A O 1
ATOM 832 N N . ARG A 1 110 ? 24.097 44.902 37.804 1.00 24.36 123 ARG A N 1
ATOM 833 C CA A ARG A 1 110 ? 24.215 43.438 37.784 0.50 24.49 123 ARG A CA 1
ATOM 834 C CA B ARG A 1 110 ? 24.201 43.440 37.787 0.50 25.03 123 ARG A CA 1
ATOM 835 C C . ARG A 1 110 ? 24.989 42.973 36.555 1.00 24.42 123 ARG A C 1
ATOM 836 O O . ARG A 1 110 ? 25.812 42.047 36.642 1.00 24.58 123 ARG A O 1
ATOM 851 N N . PHE A 1 111 ? 24.722 43.601 35.417 1.00 23.98 124 PHE A N 1
ATOM 852 C CA . PHE A 1 111 ? 25.429 43.294 34.160 1.00 24.24 124 PHE A CA 1
ATOM 853 C C . PHE A 1 111 ? 26.933 43.572 34.352 1.00 23.76 124 PHE A C 1
ATOM 854 O O . PHE A 1 111 ? 27.754 42.722 34.045 1.00 23.12 124 PHE A O 1
ATOM 862 N N . ALA A 1 112 ? 27.267 44.750 34.894 1.00 22.84 125 ALA A N 1
ATOM 863 C CA . ALA A 1 112 ? 28.663 45.177 35.019 1.00 23.40 125 ALA A CA 1
ATOM 864 C C . ALA A 1 112 ? 29.392 44.281 36.019 1.00 23.08 125 ALA A C 1
ATOM 865 O O . ALA A 1 112 ? 30.518 43.826 35.773 1.00 23.49 125 ALA A O 1
ATOM 867 N N . ASP A 1 113 ? 28.768 44.073 37.169 1.00 22.43 126 ASP A N 1
ATOM 868 C CA . ASP A 1 113 ? 29.349 43.217 38.210 1.00 22.93 126 ASP A CA 1
ATOM 869 C C . ASP A 1 113 ? 29.554 41.792 37.681 1.00 23.26 126 ASP A C 1
ATOM 870 O O . ASP A 1 113 ? 30.580 41.163 37.942 1.00 22.94 126 ASP A O 1
ATOM 875 N N . GLY A 1 114 ? 28.563 41.290 36.931 1.00 23.30 127 GLY A N 1
ATOM 876 C CA . GLY A 1 114 ? 28.604 39.935 36.390 1.00 23.56 127 GLY A CA 1
ATOM 877 C C . GLY A 1 114 ? 29.760 39.800 35.413 1.00 23.80 127 GLY A C 1
ATOM 878 O O . GLY A 1 114 ? 30.521 38.828 35.482 1.00 23.11 127 GLY A O 1
ATOM 879 N N . LEU A 1 115 ? 29.900 40.770 34.507 1.00 22.37 128 LEU A N 1
ATOM 880 C CA . LEU A 1 115 ? 31.001 40.743 33.516 1.00 22.89 128 LEU A CA 1
ATOM 881 C C . LEU A 1 115 ? 32.379 40.799 34.179 1.00 22.82 128 LEU A C 1
ATOM 882 O O . LEU A 1 115 ? 33.264 39.988 33.867 1.00 22.66 128 LEU A O 1
ATOM 887 N N . VAL A 1 116 ? 32.573 41.760 35.085 1.00 21.72 129 VAL A N 1
ATOM 888 C CA . VAL A 1 116 ? 33.840 41.850 35.819 1.00 20.81 129 VAL A CA 1
ATOM 889 C C . VAL A 1 116 ? 34.111 40.543 36.599 1.00 20.77 129 VAL A C 1
ATOM 890 O O . VAL A 1 116 ? 35.256 40.049 36.628 1.00 20.62 129 VAL A O 1
ATOM 894 N N . GLY A 1 117 ? 33.063 39.991 37.234 1.00 20.49 130 GLY A N 1
ATOM 895 C CA . GLY A 1 117 ? 33.173 38.730 37.979 1.00 20.49 130 GLY A CA 1
ATOM 896 C C . GLY A 1 117 ? 33.611 37.549 37.122 1.00 20.71 130 GLY A C 1
ATOM 897 O O . GLY A 1 117 ? 34.440 36.733 37.517 1.00 19.00 130 GLY A O 1
ATOM 898 N N . VAL A 1 118 ? 33.043 37.443 35.936 1.00 20.35 131 VAL A N 1
ATOM 899 C CA . VAL A 1 118 ? 33.439 36.352 35.021 1.00 19.87 131 VAL A CA 1
ATOM 900 C C . VAL A 1 118 ? 34.956 36.397 34.774 1.00 20.63 131 VAL A C 1
ATOM 901 O O . VAL A 1 118 ? 35.637 35.375 34.845 1.00 19.20 131 VAL A O 1
ATOM 905 N N . LEU A 1 119 ? 35.472 37.587 34.484 1.00 20.10 132 LEU A N 1
ATOM 906 C CA . LEU A 1 119 ? 36.917 37.767 34.210 1.00 20.35 132 LEU A CA 1
ATOM 907 C C . LEU A 1 119 ? 37.770 37.547 35.449 1.00 20.19 132 LEU A C 1
ATOM 908 O O . LEU A 1 119 ? 38.769 36.804 35.390 1.00 20.66 132 LEU A O 1
ATOM 913 N N . ARG A 1 120 ? 37.407 38.167 36.570 1.00 20.34 133 ARG A N 1
ATOM 914 C CA . ARG A 1 120 ? 38.194 37.943 37.793 1.00 21.08 133 ARG A CA 1
ATOM 915 C C . ARG A 1 120 ? 38.265 36.453 38.156 1.00 21.22 133 ARG A C 1
ATOM 916 O O . ARG A 1 120 ? 39.319 35.932 38.522 1.00 21.78 133 ARG A O 1
ATOM 924 N N . GLU A 1 121 ? 37.119 35.766 38.081 1.00 21.95 134 GLU A N 1
ATOM 925 C CA . GLU A 1 121 ? 37.053 34.337 38.443 1.00 22.46 134 GLU A CA 1
ATOM 926 C C . GLU A 1 121 ? 37.785 33.440 37.463 1.00 22.61 134 GLU A C 1
ATOM 927 O O . GLU A 1 121 ? 38.086 32.282 37.790 1.00 23.17 134 GLU A O 1
ATOM 933 N N . ALA A 1 122 ? 38.106 33.983 36.296 1.00 22.41 135 ALA A N 1
ATOM 934 C CA . ALA A 1 122 ? 38.866 33.254 35.272 1.00 22.33 135 ALA A CA 1
ATOM 935 C C . ALA A 1 122 ? 40.358 33.594 35.317 1.00 23.45 135 ALA A C 1
ATOM 936 O O . ALA A 1 122 ? 41.132 33.118 34.484 1.00 22.18 135 ALA A O 1
ATOM 938 N N . GLY A 1 123 ? 40.764 34.415 36.285 1.00 22.67 136 GLY A N 1
ATOM 939 C CA . GLY A 1 123 ? 42.196 34.662 36.492 1.00 21.84 136 GLY A CA 1
ATOM 940 C C . GLY A 1 123 ? 42.661 36.033 36.026 1.00 22.94 136 GLY A C 1
ATOM 941 O O . GLY A 1 123 ? 43.859 36.315 36.053 1.00 22.50 136 GLY A O 1
ATOM 942 N N . PHE A 1 124 ? 41.743 36.902 35.628 1.00 21.38 137 PHE A N 1
ATOM 943 C CA . PHE A 1 124 ? 42.147 38.297 35.345 1.00 21.93 137 PHE A CA 1
ATOM 944 C C . PHE A 1 124 ? 42.295 39.107 36.624 1.00 22.72 137 PHE A C 1
ATOM 945 O O . PHE A 1 124 ? 41.455 38.988 37.534 1.00 21.52 137 PHE A O 1
ATOM 953 N N . GLY A 1 125 ? 43.339 39.951 36.674 1.00 22.30 138 GLY A N 1
ATOM 954 C CA . GLY A 1 125 ? 43.534 40.849 37.802 1.00 22.67 138 GLY A CA 1
ATOM 955 C C . GLY A 1 125 ? 42.470 41.933 37.786 1.00 23.22 138 GLY A C 1
ATOM 956 O O . GLY A 1 125 ? 41.805 42.150 36.744 1.00 22.41 138 GLY A O 1
ATOM 957 N N . ASP A 1 126 ? 42.321 42.614 38.922 1.00 22.81 139 ASP A N 1
ATOM 958 C CA . ASP A 1 126 ? 41.291 43.655 39.110 1.00 23.34 139 ASP A CA 1
ATOM 959 C C . ASP A 1 126 ? 41.304 44.703 37.991 1.00 23.78 139 ASP A C 1
ATOM 960 O O . ASP A 1 126 ? 40.264 45.032 37.452 1.00 22.75 139 ASP A O 1
ATOM 965 N N . GLY A 1 127 ? 42.480 45.265 37.713 1.00 23.34 140 GLY A N 1
ATOM 966 C CA . GLY A 1 127 ? 42.609 46.318 36.696 1.00 24.79 140 GLY A CA 1
ATOM 967 C C . GLY A 1 127 ? 42.197 45.856 35.295 1.00 24.71 140 GLY A C 1
ATOM 968 O O . GLY A 1 127 ? 41.439 46.540 34.610 1.00 25.50 140 GLY A O 1
ATOM 969 N N . ASP A 1 128 ? 42.682 44.692 34.876 1.00 24.70 141 ASP A N 1
ATOM 970 C CA . ASP A 1 128 ? 42.304 44.139 33.576 1.00 24.13 141 ASP A CA 1
ATOM 971 C C . ASP A 1 128 ? 40.806 43.861 33.480 1.00 23.04 141 ASP A C 1
ATOM 972 O O . ASP A 1 128 ? 40.175 44.179 32.455 1.00 21.89 141 ASP A O 1
ATOM 977 N N . ALA A 1 129 ? 40.233 43.274 34.531 1.00 22.43 142 ALA A N 1
ATOM 978 C CA . ALA A 1 129 ? 38.808 42.931 34.500 1.00 21.99 142 ALA A CA 1
ATOM 979 C C . ALA A 1 129 ? 37.926 44.193 34.425 1.00 22.23 142 ALA A C 1
ATOM 980 O O . ALA A 1 129 ? 36.959 44.232 33.668 1.00 22.31 142 ALA A O 1
ATOM 982 N N . ALA A 1 130 ? 38.227 45.192 35.24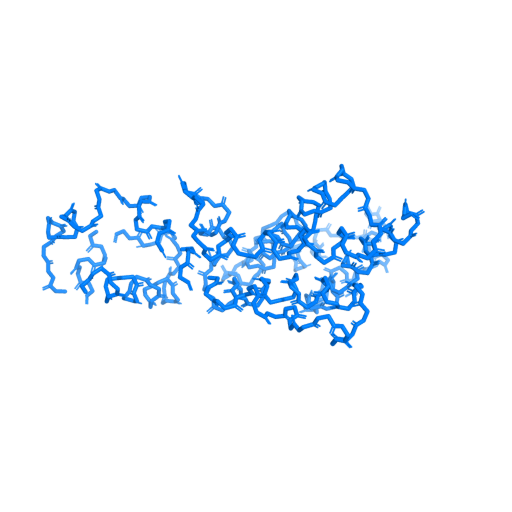6 1.00 22.18 143 ALA A N 1
ATOM 983 C CA . ALA A 1 130 ? 37.449 46.426 35.226 1.00 22.42 143 ALA A CA 1
ATOM 984 C C . ALA A 1 130 ? 37.631 47.189 33.910 1.00 22.90 143 ALA A C 1
ATOM 985 O O . ALA A 1 130 ? 36.664 47.681 33.330 1.00 23.20 143 ALA A O 1
ATOM 987 N N . ARG A 1 131 ? 38.862 47.274 33.431 1.00 22.76 144 ARG A N 1
ATOM 988 C CA . ARG A 1 131 ? 39.084 47.945 32.154 1.00 23.52 144 ARG A CA 1
ATOM 989 C C . ARG A 1 131 ? 38.408 47.204 31.008 1.00 23.55 144 ARG A C 1
ATOM 990 O O . ARG A 1 131 ? 37.916 47.821 30.066 1.00 24.28 144 ARG A O 1
ATOM 998 N N . ALA A 1 132 ? 38.375 45.871 31.082 1.00 23.10 145 ALA A N 1
ATOM 999 C CA . ALA A 1 132 ? 37.718 45.062 30.054 1.00 23.00 145 ALA A CA 1
ATOM 1000 C C . ALA A 1 132 ? 36.207 45.351 30.024 1.00 23.46 145 ALA A C 1
ATOM 1001 O O . ALA A 1 132 ? 35.596 45.374 28.965 1.00 22.75 145 ALA A O 1
ATOM 1003 N N . LEU A 1 133 ? 35.613 45.566 31.195 1.00 23.52 146 LEU A N 1
ATOM 1004 C CA . LEU A 1 133 ? 34.198 45.909 31.259 1.00 23.35 146 LEU A CA 1
ATOM 1005 C C . LEU A 1 133 ? 33.948 47.130 30.385 1.00 23.29 146 LEU A C 1
ATOM 1006 O O . LEU A 1 133 ? 33.037 47.098 29.539 1.00 22.91 146 LEU A O 1
ATOM 1011 N N . TYR A 1 134 ? 34.751 48.182 30.561 1.00 22.96 147 TYR A N 1
ATOM 1012 C CA . TYR A 1 134 ? 34.579 49.401 29.767 1.00 23.96 147 TYR A CA 1
ATOM 1013 C C . TYR A 1 134 ? 34.840 49.141 28.281 1.00 22.63 147 TYR A C 1
ATOM 1014 O O . TYR A 1 134 ? 34.111 49.631 27.429 1.00 22.66 147 TYR A O 1
ATOM 1023 N N . SER A 1 135 ? 35.856 48.355 27.973 1.00 22.44 148 SER A N 1
ATOM 1024 C CA . SER A 1 135 ? 36.181 48.112 26.546 1.00 22.61 148 SER A CA 1
ATOM 1025 C C . SER A 1 135 ? 35.018 47.385 25.868 1.00 23.15 148 SER A C 1
ATOM 1026 O O . SER A 1 135 ? 34.584 47.766 24.771 1.00 22.67 148 SER A O 1
ATOM 1029 N N . VAL A 1 136 ? 34.517 46.335 26.512 1.00 23.21 149 VAL A N 1
ATOM 1030 C CA . VAL A 1 136 ? 33.449 45.519 25.918 1.00 23.23 149 VAL A CA 1
ATOM 1031 C C . VAL A 1 136 ? 32.139 46.316 25.840 1.00 23.54 149 VAL A C 1
ATOM 1032 O O . VAL A 1 136 ? 31.440 46.304 24.800 1.00 23.78 149 VAL A O 1
ATOM 1036 N N . ALA A 1 137 ? 31.803 47.001 26.937 1.00 23.60 150 ALA A N 1
ATOM 1037 C CA . ALA A 1 137 ? 30.555 47.781 26.974 1.00 24.28 150 ALA A CA 1
ATOM 1038 C C . ALA A 1 137 ? 30.620 48.930 25.988 1.00 24.00 150 ALA A C 1
ATOM 1039 O O . ALA A 1 137 ? 29.655 49.169 25.286 1.00 25.48 150 ALA A O 1
ATOM 1041 N N . ASN A 1 138 ? 31.742 49.661 25.948 1.00 22.36 151 ASN A N 1
ATOM 1042 C CA . ASN A 1 138 ? 31.841 50.803 25.039 1.00 22.75 151 ASN A CA 1
ATOM 1043 C C . ASN A 1 138 ? 31.883 50.377 23.583 1.00 21.79 151 ASN A C 1
ATOM 1044 O O . ASN A 1 138 ? 31.290 51.033 22.719 1.00 21.52 151 ASN A O 1
ATOM 1049 N N . PHE A 1 139 ? 32.561 49.275 23.298 1.00 21.19 152 PHE A N 1
ATOM 1050 C CA . PHE A 1 139 ? 32.479 48.750 21.916 1.00 21.67 152 PHE A CA 1
ATOM 1051 C C . PHE A 1 139 ? 31.021 48.338 21.573 1.00 22.35 152 PHE A C 1
ATOM 1052 O O . PHE A 1 139 ? 30.506 48.641 20.492 1.00 22.29 152 PHE A O 1
ATOM 1060 N N . THR A 1 140 ? 30.369 47.619 22.484 1.00 21.87 153 THR A N 1
ATOM 1061 C CA . THR A 1 140 ? 29.016 47.159 22.210 1.00 23.29 153 THR A CA 1
ATOM 1062 C C . THR A 1 140 ? 28.063 48.342 21.963 1.00 23.28 153 THR A C 1
ATOM 1063 O O . THR A 1 140 ? 27.259 48.307 21.030 1.00 23.54 153 THR A O 1
ATOM 1067 N N . VAL A 1 141 ? 28.127 49.354 22.827 1.00 23.78 154 VAL A N 1
ATOM 1068 C CA . VAL A 1 141 ? 27.282 50.539 22.669 1.00 23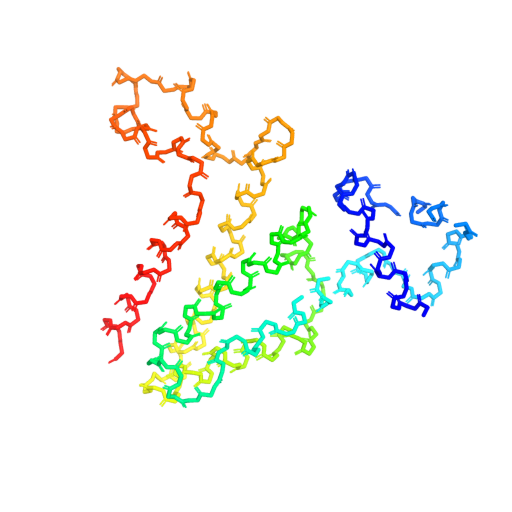.29 154 VAL A CA 1
ATOM 1069 C C . VAL A 1 141 ? 27.609 51.288 21.364 1.00 23.62 154 VAL A C 1
ATOM 1070 O O . VAL A 1 141 ? 26.709 51.632 20.606 1.00 22.82 154 VAL A O 1
ATOM 1074 N N . GLY A 1 142 ? 28.898 51.541 21.103 1.00 22.40 155 GLY A N 1
ATOM 1075 C CA . GLY A 1 142 ? 29.314 52.230 19.871 1.00 22.58 155 GLY A CA 1
ATOM 1076 C C . GLY A 1 142 ? 28.846 51.474 18.636 1.00 22.30 155 GLY A C 1
ATOM 1077 O O . GLY A 1 142 ? 28.313 52.062 17.694 1.00 21.30 155 GLY A O 1
ATOM 1078 N N . HIS A 1 143 ? 29.037 50.154 18.647 1.00 22.00 156 HIS A N 1
ATOM 1079 C CA . HIS A 1 143 ? 28.606 49.328 17.510 1.00 22.44 156 HIS A CA 1
ATOM 1080 C C . HIS A 1 143 ? 27.084 49.411 17.299 1.00 22.30 156 HIS A C 1
ATOM 1081 O O . HIS A 1 143 ? 26.592 49.568 16.162 1.00 21.78 156 HIS A O 1
ATOM 1088 N N . THR A 1 144 ? 26.330 49.288 18.390 1.00 21.96 157 THR A N 1
ATOM 1089 C CA . THR A 1 144 ? 24.864 49.236 18.297 1.00 22.59 157 THR A CA 1
ATOM 1090 C C . THR A 1 144 ? 24.295 50.616 17.906 1.00 23.83 157 THR A C 1
ATOM 1091 O O . THR A 1 144 ? 23.358 50.718 17.101 1.00 23.51 157 THR A O 1
ATOM 1095 N N . LEU A 1 145 ? 24.882 51.677 18.443 1.00 24.02 158 LEU A N 1
ATOM 1096 C CA . LEU A 1 145 ? 24.512 53.038 18.027 1.00 26.26 158 LEU A CA 1
ATOM 1097 C C . LEU A 1 145 ? 24.638 53.216 16.535 1.00 26.33 158 LEU A C 1
ATOM 1098 O O . LEU A 1 145 ? 23.731 53.748 15.862 1.00 26.43 158 LEU A O 1
ATOM 1103 N N . GLU A 1 146 ? 25.775 52.788 16.000 1.00 26.69 159 GLU A N 1
ATOM 1104 C CA . GLU A 1 146 ? 26.018 52.937 14.564 1.00 26.88 159 GLU A CA 1
ATOM 1105 C C . GLU A 1 146 ? 25.177 51.995 13.704 1.00 26.94 159 GLU A C 1
ATOM 1106 O O . GLU A 1 146 ? 24.721 52.377 12.628 1.00 26.06 159 GLU A O 1
ATOM 1112 N N . GLU A 1 147 ? 24.923 50.783 14.199 1.00 26.88 160 GLU A N 1
ATOM 1113 C CA . GLU A 1 147 ? 23.996 49.864 13.518 1.00 27.63 160 GLU A CA 1
ATOM 1114 C C . GLU A 1 147 ? 22.596 50.475 13.446 1.00 27.89 160 GLU A C 1
ATOM 1115 O O . GLU A 1 147 ? 21.948 50.466 12.374 1.00 28.26 160 GLU A O 1
ATOM 1121 N N . GLN A 1 148 ? 22.121 51.030 14.566 1.00 27.41 161 GLN A N 1
ATOM 1122 C CA . GLN A 1 148 ? 20.784 51.638 14.579 1.00 28.20 161 GLN A CA 1
ATOM 1123 C C . GLN A 1 148 ? 20.683 52.914 13.734 1.00 29.11 161 GLN A C 1
ATOM 1124 O O . GLN A 1 148 ? 19.650 53.156 13.085 1.00 30.25 161 GLN A O 1
ATOM 1130 N N . ALA A 1 149 ? 21.743 53.708 13.723 1.00 29.17 162 ALA A N 1
ATOM 1131 C CA . ALA A 1 149 ? 21.803 54.890 12.858 1.00 30.08 162 ALA A CA 1
ATOM 1132 C C . ALA A 1 149 ? 21.631 54.515 11.382 1.00 31.57 162 ALA A C 1
ATOM 1133 O O . ALA A 1 149 ? 20.981 55.250 10.618 1.00 32.36 162 ALA A O 1
ATOM 1135 N N . ALA A 1 150 ? 22.225 53.389 10.989 1.00 32.98 163 ALA A N 1
ATOM 1136 C CA . ALA A 1 150 ? 22.192 52.894 9.613 1.00 34.79 163 ALA A CA 1
ATOM 1137 C C . ALA A 1 150 ? 20.820 52.379 9.219 1.00 36.48 163 ALA A C 1
ATOM 1138 O O . ALA A 1 150 ? 20.429 52.503 8.051 1.00 36.53 163 ALA A O 1
ATOM 1140 N N . LEU A 1 151 ? 20.101 51.807 10.180 1.00 37.07 164 LEU A N 1
ATOM 1141 C CA . LEU A 1 151 ? 18.784 51.219 9.925 1.00 38.84 164 LEU A CA 1
ATOM 1142 C C . LEU A 1 151 ? 17.651 52.237 10.021 1.00 39.18 164 LEU A C 1
ATOM 1143 O O . LEU A 1 151 ? 16.518 51.927 9.670 1.00 39.70 164 LEU A O 1
ATOM 1148 N N . THR A 1 152 ? 17.962 53.437 10.507 1.00 39.96 165 THR A N 1
ATOM 1149 C CA . THR A 1 152 ? 17.006 54.544 10.576 1.00 40.90 165 THR A CA 1
ATOM 1150 C C . THR A 1 152 ? 16.637 54.952 9.158 1.00 40.75 165 THR A C 1
ATOM 1151 O O . THR A 1 152 ? 17.526 55.043 8.311 1.00 40.96 165 THR A O 1
ATOM 1155 N N . PRO A 1 153 ? 15.327 55.167 8.886 1.00 41.08 166 PRO A N 1
ATOM 1156 C CA . PRO A 1 153 ? 14.901 55.623 7.548 1.00 40.83 166 PRO A CA 1
ATOM 1157 C C . PRO A 1 153 ? 15.823 56.729 7.015 1.00 40.43 166 PRO A C 1
ATOM 1158 O O . PRO A 1 153 ? 15.934 57.782 7.646 1.00 40.66 166 PRO A O 1
ATOM 1162 N N . GLY A 1 154 ? 16.496 56.475 5.891 1.00 39.96 167 GLY A N 1
ATOM 1163 C CA . GLY A 1 154 ? 17.463 57.430 5.321 1.00 39.38 167 GLY A CA 1
ATOM 1164 C C . GLY A 1 154 ? 18.925 57.170 5.672 1.00 39.39 167 GLY A C 1
ATOM 1165 O O . GLY A 1 154 ? 19.834 57.713 5.031 1.00 39.93 167 GLY A O 1
ATOM 1166 N N . GLY A 1 155 ? 19.174 56.337 6.680 1.00 38.33 168 GLY A N 1
ATOM 1167 C CA . GLY A 1 155 ? 20.549 55.998 7.045 1.00 37.23 168 GLY A CA 1
ATOM 1168 C C . GLY A 1 155 ? 21.131 57.004 8.029 1.00 36.48 168 GLY A C 1
ATOM 1169 O O . GLY A 1 155 ? 20.395 57.817 8.613 1.00 37.11 168 GLY A O 1
ATOM 1170 N N . GLY A 1 156 ? 22.445 56.948 8.222 1.00 34.92 169 GLY A N 1
ATOM 1171 C CA . GLY A 1 156 ? 23.124 57.832 9.162 1.00 33.60 169 GLY A CA 1
ATOM 1172 C C . GLY A 1 156 ? 24.330 57.134 9.748 1.00 32.53 169 GLY A C 1
ATOM 1173 O O . GLY A 1 156 ? 24.510 55.924 9.550 1.00 31.89 169 GLY A O 1
ATOM 1174 N N . GLY A 1 157 ? 25.164 57.889 10.462 1.00 32.14 170 GLY A N 1
ATOM 1175 C CA . GLY A 1 157 ? 26.397 57.349 11.017 1.00 31.38 170 GLY A CA 1
ATOM 1176 C C . GLY A 1 157 ? 27.509 57.621 10.025 1.00 32.09 170 GLY A C 1
ATOM 1177 O O . GLY A 1 157 ? 27.261 57.632 8.816 1.00 31.27 170 GLY A O 1
ATOM 1178 N N . PRO A 1 158 ? 28.743 57.849 10.522 1.00 32.65 171 PRO A N 1
ATOM 1179 C CA . PRO A 1 158 ? 29.835 58.247 9.613 1.00 33.55 171 PRO A CA 1
ATOM 1180 C C . PRO A 1 158 ? 30.262 57.167 8.614 1.00 34.46 171 PRO A C 1
ATOM 1181 O O . PRO A 1 158 ? 30.828 57.506 7.565 1.00 34.78 171 PRO A O 1
ATOM 1185 N N . LEU A 1 159 ? 30.018 55.892 8.938 1.00 34.94 172 LEU A N 1
ATOM 1186 C CA . LEU A 1 159 ? 30.482 54.783 8.088 1.00 36.08 172 LEU A CA 1
ATOM 1187 C C . LEU A 1 159 ? 29.301 53.937 7.611 1.00 37.76 172 LEU A C 1
ATOM 1188 O O . LEU A 1 159 ? 29.413 52.715 7.456 1.00 37.71 172 LEU A O 1
ATOM 1193 N N . ASP A 1 160 ? 28.172 54.608 7.384 1.00 38.94 173 ASP A N 1
ATOM 1194 C CA . ASP A 1 160 ? 26.966 53.953 6.910 1.00 41.33 173 ASP A CA 1
ATOM 1195 C C . ASP A 1 160 ? 27.303 53.231 5.601 1.00 42.71 173 ASP A C 1
ATOM 1196 O O . ASP A 1 160 ? 27.824 53.836 4.651 1.00 41.85 173 ASP A O 1
ATOM 1201 N N . GLU A 1 161 ? 27.044 51.924 5.609 1.00 44.62 174 GLU A N 1
ATOM 1202 C CA . GLU A 1 161 ? 27.167 51.038 4.444 1.00 46.62 174 GLU A CA 1
ATOM 1203 C C . GLU A 1 161 ? 26.793 51.666 3.094 1.00 46.86 174 GLU A C 1
ATOM 1204 O O . GLU A 1 161 ? 27.650 51.778 2.211 1.00 47.36 174 GLU A O 1
ATOM 1210 N N . ALA A 1 162 ? 25.542 52.087 2.936 1.00 47.24 175 ALA A N 1
ATOM 1211 C CA . ALA A 1 162 ? 25.070 52.638 1.651 1.00 47.67 175 ALA A CA 1
ATOM 1212 C C . ALA A 1 162 ? 25.815 53.926 1.262 1.00 47.96 175 ALA A C 1
ATOM 1213 O O . ALA A 1 162 ? 26.215 54.108 0.108 1.00 47.66 175 ALA A O 1
ATOM 1215 N N . THR A 1 163 ? 25.999 54.801 2.245 1.00 48.39 176 THR A N 1
ATOM 1216 C CA . THR A 1 163 ? 26.683 56.080 2.063 1.00 49.19 176 THR A CA 1
ATOM 1217 C C . THR A 1 163 ? 28.120 55.890 1.513 1.00 49.04 176 THR A C 1
ATOM 1218 O O . THR A 1 163 ? 28.511 56.550 0.537 1.00 48.40 176 THR A O 1
ATOM 1222 N N . LEU A 1 164 ? 28.873 54.974 2.133 1.00 48.78 177 LEU A N 1
ATOM 1223 C CA . LEU A 1 164 ? 30.195 54.556 1.647 1.00 49.02 177 LEU A CA 1
ATOM 1224 C C . LEU A 1 164 ? 30.230 54.215 0.158 1.00 48.85 177 LEU A C 1
ATOM 1225 O O . LEU A 1 164 ? 31.004 54.807 -0.596 1.00 49.16 177 LEU A O 1
ATOM 1230 N N . ARG A 1 165 ? 29.359 53.298 -0.265 1.00 48.66 178 ARG A N 1
ATOM 1231 C CA . ARG A 1 165 ? 29.274 52.881 -1.673 1.00 48.27 178 ARG A CA 1
ATOM 1232 C C . ARG A 1 165 ? 29.306 54.019 -2.697 1.00 47.01 178 ARG A C 1
ATOM 1233 O O . ARG A 1 165 ? 30.048 53.951 -3.675 1.00 47.07 178 ARG A O 1
ATOM 1241 N N . GLU A 1 166 ? 28.511 55.056 -2.478 1.00 45.79 179 GLU A N 1
ATOM 1242 C CA . GLU A 1 166 ? 28.339 56.109 -3.498 1.00 44.39 179 GLU A CA 1
ATOM 1243 C C . GLU A 1 166 ? 29.498 57.089 -3.513 1.00 42.89 179 GLU A C 1
ATOM 1244 O O . GLU A 1 166 ? 29.862 57.609 -4.558 1.00 42.14 179 GLU A O 1
ATOM 1250 N N . ALA A 1 167 ? 30.084 57.341 -2.341 1.00 41.63 180 ALA A N 1
ATOM 1251 C CA . ALA A 1 167 ? 31.213 58.274 -2.256 1.00 40.15 180 ALA A CA 1
ATOM 1252 C C . ALA A 1 167 ? 32.514 57.661 -2.804 1.00 38.94 180 ALA A C 1
ATOM 1253 O O . ALA A 1 167 ? 33.421 58.368 -3.222 1.00 38.65 180 ALA A O 1
ATOM 1255 N N . VAL A 1 168 ? 32.569 56.335 -2.828 1.00 37.87 181 VAL A N 1
ATOM 1256 C CA . VAL A 1 168 ? 33.799 55.618 -3.134 1.00 37.06 181 VAL A CA 1
ATOM 1257 C C . VAL A 1 168 ? 34.005 55.368 -4.636 1.00 37.20 181 VAL A C 1
ATOM 1258 O O . VAL A 1 168 ? 33.057 55.173 -5.394 1.00 38.12 181 VAL A O 1
ATOM 1262 N N . ALA A 1 169 ? 35.263 55.460 -5.041 1.00 36.76 182 ALA A N 1
ATOM 1263 C CA . ALA A 1 169 ? 35.784 54.941 -6.299 1.00 36.42 182 ALA A CA 1
ATOM 1264 C C . ALA A 1 169 ? 37.145 54.295 -5.968 1.00 36.37 182 ALA A C 1
ATOM 1265 O O . ALA A 1 169 ? 37.784 54.664 -4.961 1.00 34.35 182 ALA A O 1
ATOM 1267 N N . ALA A 1 170 ? 37.575 53.339 -6.811 1.00 36.21 183 ALA A N 1
ATOM 1268 C CA . ALA A 1 170 ? 38.904 52.706 -6.659 1.00 35.39 183 ALA A CA 1
ATOM 1269 C C . ALA A 1 170 ? 39.974 53.757 -6.937 1.00 35.82 183 ALA A C 1
ATOM 1270 O O . ALA A 1 170 ? 41.081 53.683 -6.408 1.00 36.37 183 ALA A O 1
ATOM 1272 N N . GLY A 1 171 ? 39.616 54.757 -7.753 1.00 34.80 184 GLY A N 1
ATOM 1273 C CA . GLY A 1 171 ? 40.537 55.836 -8.120 1.00 33.63 184 GLY A CA 1
ATOM 1274 C C . GLY A 1 171 ? 40.804 56.849 -7.005 1.00 32.59 184 GLY A C 1
ATOM 1275 O O . GLY A 1 171 ? 41.785 57.631 -7.107 1.00 33.91 184 GLY A O 1
ATOM 1276 N N . THR A 1 172 ? 39.928 56.902 -5.987 1.00 28.68 185 THR A N 1
ATOM 1277 C CA . THR A 1 172 ? 40.098 57.893 -4.914 1.00 25.67 185 THR A CA 1
ATOM 1278 C C . THR A 1 172 ? 40.205 57.306 -3.520 1.00 21.47 185 THR A C 1
ATOM 1279 O O . THR A 1 172 ? 40.983 57.823 -2.727 1.00 19.21 185 THR A O 1
ATOM 1283 N N . TYR A 1 173 ? 39.425 56.261 -3.222 1.00 18.34 186 TYR A N 1
ATOM 1284 C CA . TYR A 1 173 ? 39.529 55.530 -1.933 1.00 16.63 186 TYR A CA 1
ATOM 1285 C C . TYR A 1 173 ? 39.675 54.043 -2.220 1.00 16.46 186 TYR A C 1
ATOM 1286 O O . TYR A 1 173 ? 38.724 53.271 -2.046 1.00 15.04 186 TYR A O 1
ATOM 1295 N N . PRO A 1 174 ? 40.862 53.642 -2.689 1.00 16.31 187 PRO A N 1
ATOM 1296 C CA . PRO A 1 174 ? 41.036 52.278 -3.214 1.00 16.32 187 PRO A CA 1
ATOM 1297 C C . PRO A 1 174 ? 40.855 51.178 -2.188 1.00 15.66 187 PRO A C 1
ATOM 1298 O O . PRO A 1 174 ? 40.393 50.107 -2.546 1.00 15.30 187 PRO A O 1
ATOM 1302 N N . HIS A 1 175 ? 41.213 51.419 -0.927 1.00 15.63 188 HIS A N 1
ATOM 1303 C CA . HIS A 1 175 ? 41.046 50.385 0.076 1.00 16.49 188 HIS A CA 1
ATOM 1304 C C . HIS A 1 175 ? 39.592 50.203 0.438 1.00 17.01 188 HIS A C 1
ATOM 1305 O O . HIS A 1 175 ? 39.139 49.072 0.633 1.00 17.42 188 HIS A O 1
ATOM 1312 N N . LEU A 1 176 ? 38.842 51.300 0.458 1.00 16.04 189 LEU A N 1
ATOM 1313 C CA . LEU A 1 176 ? 37.390 51.189 0.598 1.00 16.54 189 LEU A CA 1
ATOM 1314 C C . LEU A 1 176 ? 36.744 50.552 -0.634 1.00 17.36 189 LEU A C 1
ATOM 1315 O O . LEU A 1 176 ? 35.833 49.730 -0.508 1.00 17.46 189 LEU A O 1
ATOM 1320 N N . ALA A 1 177 ? 37.232 50.914 -1.819 1.00 16.49 190 ALA A N 1
ATOM 1321 C CA . ALA A 1 177 ? 36.703 50.323 -3.042 1.00 16.91 190 ALA A CA 1
ATOM 1322 C C . ALA A 1 177 ? 36.919 48.802 -2.997 1.00 17.08 190 ALA A C 1
ATOM 1323 O O . ALA A 1 177 ? 35.992 48.030 -3.287 1.00 16.11 190 ALA A O 1
ATOM 1325 N N . ALA A 1 178 ? 38.134 48.379 -2.641 1.00 16.49 191 ALA A N 1
ATOM 1326 C CA . ALA A 1 178 ? 38.515 46.955 -2.660 1.00 17.91 191 ALA A CA 1
ATOM 1327 C C . ALA A 1 178 ? 37.692 46.127 -1.671 1.00 19.52 191 ALA A C 1
ATOM 1328 O O . ALA A 1 178 ? 37.391 44.958 -1.928 1.00 20.35 191 ALA A O 1
ATOM 1330 N N . THR A 1 179 ? 37.322 46.738 -0.554 1.00 20.06 192 THR A N 1
ATOM 1331 C CA . THR A 1 179 ? 36.640 46.021 0.519 1.00 21.14 192 THR A CA 1
ATOM 1332 C C . THR A 1 179 ? 35.119 46.328 0.556 1.00 22.91 192 THR A C 1
ATOM 1333 O O . THR A 1 179 ? 34.428 45.902 1.488 1.00 23.63 192 THR A O 1
ATOM 1337 N N . LEU A 1 180 ? 34.600 47.036 -0.456 1.00 23.90 193 LEU A N 1
ATOM 1338 C CA . LEU A 1 180 ? 33.177 47.436 -0.502 1.00 27.12 193 LEU A CA 1
ATOM 1339 C C . LEU A 1 180 ? 32.163 46.340 -0.191 1.00 28.55 193 LEU A C 1
ATOM 1340 O O . LEU A 1 180 ? 31.185 46.607 0.492 1.00 30.37 193 LEU A O 1
ATOM 1345 N N . PRO A 1 181 ? 32.345 45.124 -0.718 1.00 29.86 194 PRO A N 1
ATOM 1346 C CA . PRO A 1 181 ? 31.351 44.121 -0.298 1.00 31.55 194 PRO A CA 1
ATOM 1347 C C . PRO A 1 181 ? 31.168 44.014 1.235 1.00 32.97 194 PRO A C 1
ATOM 1348 O O . PRO A 1 181 ? 30.017 43.935 1.738 1.00 32.83 194 PRO A O 1
ATOM 1352 N N . VAL A 1 182 ? 32.289 44.019 1.968 1.00 33.96 195 VAL A N 1
ATOM 1353 C CA . VAL A 1 182 ? 32.270 43.890 3.393 1.00 35.18 195 VAL A CA 1
ATOM 1354 C C . VAL A 1 182 ? 31.710 45.172 4.037 1.00 36.34 195 VAL A C 1
ATOM 1355 O O . VAL A 1 182 ? 30.867 45.095 4.928 1.00 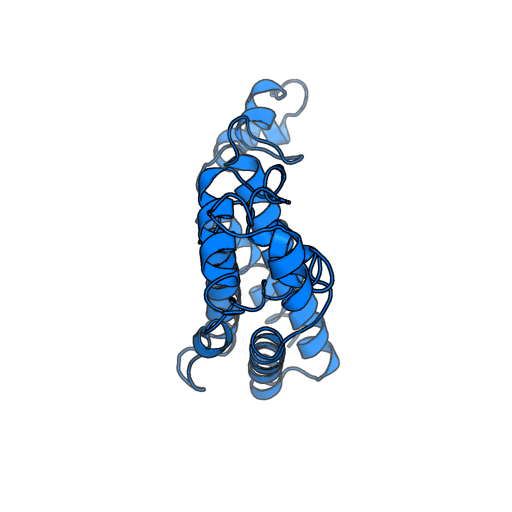37.89 195 VAL A O 1
ATOM 1359 N N . LEU A 1 183 ? 32.204 46.339 3.622 1.00 37.14 196 LEU A N 1
ATOM 1360 C CA . LEU A 1 183 ? 31.793 47.642 4.184 1.00 37.57 196 LEU A CA 1
ATOM 1361 C C . LEU A 1 183 ? 30.297 47.940 4.070 1.00 37.82 196 LEU A C 1
ATOM 1362 O O . LEU A 1 183 ? 29.709 48.555 4.974 1.00 38.42 196 LEU A O 1
ATOM 1367 N N . THR A 1 184 ? 29.697 47.522 2.955 1.00 37.60 197 THR A N 1
ATOM 1368 C CA . THR A 1 184 ? 28.288 47.793 2.672 1.00 37.69 197 THR A CA 1
ATOM 1369 C C . THR A 1 184 ? 27.396 46.609 3.045 1.00 38.06 197 THR A C 1
ATOM 1370 O O . THR A 1 184 ? 26.184 46.629 2.783 1.00 38.25 197 THR A O 1
ATOM 1374 N N . SER A 1 185 ? 28.010 45.576 3.632 1.00 37.91 198 SER A N 1
ATOM 1375 C CA . SER A 1 185 ? 27.298 44.383 4.115 1.00 38.07 198 SER A CA 1
ATOM 1376 C C . SER A 1 185 ? 26.184 44.802 5.093 1.00 37.17 198 SER A C 1
ATOM 1377 O O . SER A 1 185 ? 26.386 45.678 5.944 1.00 37.81 198 SER A O 1
ATOM 1380 N N . THR A 1 186 ? 25.012 44.200 4.989 1.00 36.43 199 THR A N 1
ATOM 1381 C CA . THR A 1 186 ? 24.006 44.441 6.026 1.00 35.23 199 THR A CA 1
ATOM 1382 C C . THR A 1 186 ? 24.143 43.435 7.176 1.00 33.92 199 THR A C 1
ATOM 1383 O O . THR A 1 186 ? 23.250 43.330 8.038 1.00 33.36 199 THR A O 1
ATOM 1387 N N . ASP A 1 187 ? 25.266 42.705 7.193 1.00 31.81 200 ASP A N 1
ATOM 1388 C CA . ASP A 1 187 ? 25.516 41.700 8.233 1.00 29.79 200 ASP A CA 1
ATOM 1389 C C . ASP A 1 187 ? 26.145 42.327 9.457 1.00 27.60 200 ASP A C 1
ATOM 1390 O O . ASP A 1 187 ? 27.319 42.103 9.757 1.00 25.66 200 ASP A O 1
ATOM 1395 N N . PHE A 1 188 ? 25.357 43.124 10.159 1.00 27.19 201 PHE A N 1
ATOM 1396 C C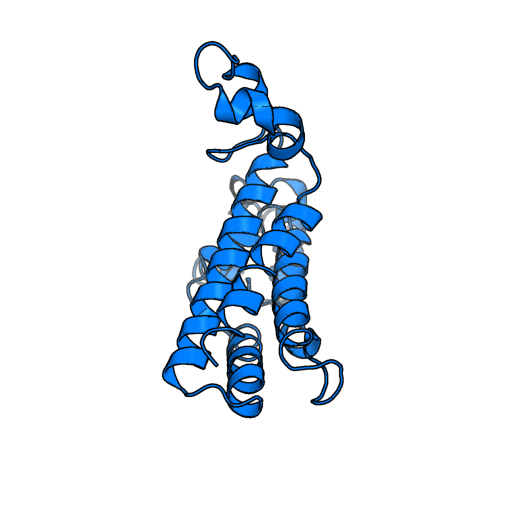A . PHE A 1 188 ? 25.821 43.769 11.391 1.00 27.10 201 PHE A CA 1
ATOM 1397 C C . PHE A 1 188 ? 26.219 42.768 12.464 1.00 26.64 201 PHE A C 1
ATOM 1398 O O . PHE A 1 188 ? 27.152 43.006 13.244 1.00 26.18 201 PHE A O 1
ATOM 1406 N N . THR A 1 189 ? 25.501 41.655 12.514 1.00 25.52 202 THR A N 1
ATOM 1407 C CA . THR A 1 189 ? 25.804 40.614 13.482 1.00 26.13 202 THR A CA 1
ATOM 1408 C C . THR A 1 189 ? 27.224 40.077 13.290 1.00 26.19 202 THR A C 1
ATOM 1409 O O . THR A 1 189 ? 27.957 39.925 14.272 1.00 26.21 202 THR A O 1
ATOM 1413 N N . ALA A 1 190 ? 27.589 39.764 12.044 1.00 26.30 203 ALA A N 1
ATOM 1414 C CA . ALA A 1 190 ? 28.955 39.338 11.709 1.00 26.79 203 ALA A CA 1
ATOM 1415 C C . ALA A 1 190 ? 30.006 40.385 12.106 1.00 27.32 203 ALA A C 1
ATOM 1416 O O . ALA A 1 190 ? 31.058 40.028 12.658 1.00 26.91 203 ALA A O 1
ATOM 1418 N N . HIS A 1 191 ? 29.724 41.668 11.853 1.00 26.72 204 HIS A N 1
ATOM 1419 C CA . HIS A 1 191 ? 30.649 42.740 12.262 1.00 26.54 204 HIS A CA 1
ATOM 1420 C C . HIS A 1 191 ? 30.823 42.750 13.788 1.00 26.57 204 HIS A C 1
ATOM 1421 O O . HIS A 1 191 ? 31.942 42.836 14.296 1.00 25.73 204 HIS A O 1
ATOM 1428 N N . PHE A 1 192 ? 29.712 42.632 14.504 1.00 25.64 205 PHE A N 1
ATOM 1429 C CA . PHE A 1 192 ? 29.736 42.618 15.951 1.00 25.69 205 PHE A CA 1
ATOM 1430 C C . PHE A 1 192 ? 30.564 41.446 16.486 1.00 26.27 205 PHE A C 1
ATOM 1431 O O . PHE A 1 192 ? 31.419 41.615 17.362 1.00 26.29 205 PHE A O 1
ATOM 1439 N N . GLU A 1 193 ? 30.301 40.254 15.957 1.00 25.69 206 GLU A N 1
ATOM 1440 C CA . GLU A 1 193 ? 31.022 39.066 16.380 1.00 24.94 206 GLU A CA 1
ATOM 1441 C C . GLU A 1 193 ? 32.538 39.213 16.135 1.00 25.25 206 GLU A C 1
ATOM 1442 O O . GLU A 1 193 ? 33.350 38.747 16.946 1.00 25.44 206 GLU A O 1
ATOM 1448 N N . PHE A 1 194 ? 32.912 39.839 15.015 1.00 24.41 207 PHE A N 1
ATOM 1449 C CA . PHE A 1 194 ? 34.317 40.035 14.687 1.00 24.03 207 PHE A CA 1
ATOM 1450 C C . PHE A 1 194 ? 34.974 40.932 15.736 1.00 24.20 207 PHE A C 1
ATOM 1451 O O . PHE A 1 194 ? 36.080 40.640 16.204 1.00 23.68 207 PHE A O 1
ATOM 1459 N N . GLY A 1 195 ? 34.324 42.049 16.063 1.00 24.05 208 GLY A N 1
ATOM 1460 C CA . GLY A 1 195 ? 34.885 42.990 17.047 1.00 24.37 208 GLY A CA 1
ATOM 1461 C C . GLY A 1 195 ? 34.977 42.361 18.424 1.00 24.92 208 GLY A C 1
ATOM 1462 O O . GLY A 1 195 ? 35.965 42.536 19.134 1.00 24.00 208 GLY A O 1
ATOM 1463 N N . LEU A 1 196 ? 33.956 41.596 18.791 1.00 24.87 209 LEU A N 1
ATOM 1464 C CA . LEU A 1 196 ? 33.943 40.875 20.041 1.00 26.10 209 LEU A CA 1
ATOM 1465 C C . LEU A 1 196 ? 35.078 39.842 20.090 1.00 25.96 209 LEU A C 1
ATOM 1466 O O . LEU A 1 196 ? 35.768 39.703 21.111 1.00 26.39 209 LEU A O 1
ATOM 1471 N N A ARG A 1 197 ? 35.274 39.121 18.985 0.50 25.70 210 ARG A N 1
ATOM 1472 N N B ARG A 1 197 ? 35.292 39.141 18.986 0.50 25.59 210 ARG A N 1
ATOM 1473 C CA A ARG A 1 197 ? 36.390 38.181 18.856 0.50 25.93 210 ARG A CA 1
ATOM 1474 C CA B ARG A 1 197 ? 36.378 38.180 18.907 0.50 25.58 210 ARG A CA 1
ATOM 1475 C C A ARG A 1 197 ? 37.742 38.880 19.053 0.50 25.08 210 ARG A C 1
ATOM 1476 C C B ARG A 1 197 ? 37.757 38.856 19.019 0.50 24.96 210 ARG A C 1
ATOM 1477 O O A ARG A 1 197 ? 38.610 38.359 19.758 0.50 24.88 210 ARG A O 1
ATOM 1478 O O B ARG A 1 197 ? 38.661 38.295 19.642 0.50 24.70 210 ARG A O 1
ATOM 1493 N N . LEU A 1 198 ? 37.926 40.040 18.419 1.00 24.59 211 LEU A N 1
ATOM 1494 C CA . LEU A 1 198 ? 39.174 40.827 18.622 1.00 23.25 211 LEU A CA 1
ATOM 1495 C C . LEU A 1 198 ? 39.414 41.110 20.128 1.00 23.20 211 LEU A C 1
ATOM 1496 O O . LEU A 1 198 ? 40.536 40.914 20.624 1.00 23.07 211 LEU A O 1
ATOM 1501 N N . LEU A 1 199 ? 38.386 41.623 20.808 1.00 22.13 212 LEU A N 1
ATOM 1502 C CA . LEU A 1 199 ? 38.476 41.949 22.246 1.00 22.52 212 LEU A CA 1
ATOM 1503 C C . LEU A 1 199 ? 38.817 40.714 23.062 1.00 23.59 212 LEU A C 1
ATOM 1504 O O . LEU A 1 199 ? 39.693 40.776 23.924 1.00 23.66 212 LEU A O 1
ATOM 1509 N N . LEU A 1 200 ? 38.150 39.592 22.777 1.00 23.66 213 LEU A N 1
ATOM 1510 C CA . LEU A 1 200 ? 38.366 38.372 23.550 1.00 24.01 213 LEU A CA 1
ATOM 1511 C C . LEU A 1 200 ? 39.748 37.774 23.289 1.00 24.33 213 LEU A C 1
ATOM 1512 O O . LEU A 1 200 ? 40.398 37.297 24.226 1.00 24.05 213 LEU A O 1
ATOM 1517 N N . ASP A 1 201 ? 40.195 37.796 22.033 1.00 23.63 214 ASP A N 1
ATOM 1518 C CA . ASP A 1 201 ? 41.569 37.386 21.684 1.00 24.93 214 ASP A CA 1
ATOM 1519 C C . ASP A 1 201 ? 42.585 38.280 22.390 1.00 24.28 214 ASP A C 1
ATOM 1520 O O . ASP A 1 201 ? 43.603 37.795 22.893 1.00 24.08 214 ASP A O 1
ATOM 1525 N N . GLY A 1 202 ? 42.317 39.582 22.409 1.00 23.82 215 GLY A N 1
ATOM 1526 C CA . GLY A 1 202 ? 43.172 40.531 23.128 1.00 23.06 215 GLY A CA 1
ATOM 1527 C C . GLY A 1 202 ? 43.207 40.193 24.616 1.00 24.01 215 GLY A C 1
ATOM 1528 O O . GLY A 1 202 ? 44.279 40.209 25.226 1.00 23.30 215 GLY A O 1
ATOM 1529 N N . LEU A 1 203 ? 42.047 39.904 25.217 1.00 22.67 216 LEU A N 1
ATOM 1530 C CA . LEU A 1 203 ? 42.024 39.489 26.630 1.00 23.72 216 LEU A CA 1
ATOM 1531 C C . LEU A 1 203 ? 42.810 38.203 26.864 1.00 24.97 216 LEU A C 1
ATOM 1532 O O . LEU A 1 203 ? 43.523 38.089 27.882 1.00 24.75 216 LEU A O 1
ATOM 1537 N N . ARG A 1 204 ? 42.702 37.242 25.931 1.00 25.19 217 ARG A N 1
ATOM 1538 C CA A ARG A 1 204 ? 43.480 36.005 26.029 0.50 26.96 217 ARG A CA 1
ATOM 1539 C CA B ARG A 1 204 ? 43.472 36.018 26.079 0.50 26.47 217 ARG A CA 1
ATOM 1540 C C . ARG A 1 204 ? 44.957 36.362 26.069 1.00 27.44 217 ARG A C 1
ATOM 1541 O O . ARG A 1 204 ? 45.730 35.796 26.846 1.00 28.97 217 ARG A O 1
ATOM 1556 N N . ALA A 1 205 ? 45.357 37.317 25.233 1.00 28.46 218 ALA A N 1
ATOM 1557 C CA . ALA A 1 205 ? 46.762 37.725 25.179 1.00 30.77 218 ALA A CA 1
ATOM 1558 C C . ALA A 1 205 ? 47.241 38.381 26.476 1.00 32.53 218 ALA A C 1
ATOM 1559 O O . ALA A 1 205 ? 48.372 38.147 26.899 1.00 32.71 218 ALA A O 1
ATOM 1561 N N . VAL A 1 206 ? 46.401 39.205 27.097 1.00 34.30 219 VAL A N 1
ATOM 1562 C CA . VAL A 1 206 ? 46.827 39.894 28.320 1.00 36.66 219 VAL A CA 1
ATOM 1563 C C . VAL A 1 206 ? 46.656 39.058 29.585 1.00 37.78 219 VAL A C 1
ATOM 1564 O O . VAL A 1 206 ? 47.253 39.386 30.607 1.00 38.36 219 VAL A O 1
ATOM 1568 N N . ARG A 1 207 ? 45.868 37.985 29.540 1.00 38.29 220 ARG A N 1
ATOM 1569 C CA . ARG A 1 207 ? 45.626 37.242 30.775 1.00 39.59 220 ARG A CA 1
ATOM 1570 C C . ARG A 1 207 ? 46.941 36.821 31.466 1.00 40.67 220 ARG A C 1
ATOM 1571 O O . ARG A 1 207 ? 47.381 35.673 31.371 1.00 42.21 220 ARG A O 1
#

Sequence (201 aa):
DRRARRTVQTALDLLNESGLDTLTRRLAQADVQAGALYRYFAAKQQDLLTAAEHVDGVADAAGATGDDGDWSEERTARLARALRAALLAHRDGARVFAGTHATGPNTLRRFADGLVGVLREAGFGDGDAARALYSVANFTVGHTLEEQAALTPGGGGPLDEATLREAVAAGTYPHLAATLPVLTSTDFTAHFEFGLRRLLLDGLRRAVR

Radius of gyration: 19.46 Å; Cα contacts (8 Å, |Δi|>4): 204; chains: 1; bounding box: 52×41×48 Å

CATH classification: 1.10.10.60 (+1 more: 1.10.357.10)

Secondary structure (DSSP, 8-state):
-HHHHHHHHHHHHHHH-GGG---HHHH----HHHHHHH-SSHHHHHH-----TTGGGGG-STBSB-HHHHHHHHHHHHHHHHHTSTTHHHHHHT-SS--HHHHHHHHHHHHHHHHTT--HHHHHHHHHHHHHHHHHHHHHHHHHHSTT--STT-HHHHHHH--TTT-HHHHHHHHHHT---HHHHHHHHHHHHHHHHHHH-

InterPro domains:
  IPR001647 DNA-binding HTH domain, TetR-type [PF00440] (22-66)
  IPR001647 DNA-binding HTH domain, TetR-type [PR00455] (20-33)
  IPR001647 DNA-binding HTH domain, TetR-type [PR00455] (41-64)
  IPR001647 DNA-binding HTH domain, TetR-type [PS50977] (14-74)
  IPR003012 Tetracycline transcriptional regulator, TetR [PR00400] (32-55)
  IPR003012 Tetracycline transcriptional regulator, TetR [PR00400] (86-105)
  IPR003012 Tetracycline transcriptional regulator, TetR [PR00400] (106-129)
  IPR003012 Tetracycline transcriptional regulator, TetR [PR00400] (142-161)
  IPR003012 Tetracycline transcriptional regulator, TetR [PR00400] (202-216)
  IPR004111 Tetracycline repressor TetR, C-terminal [PF02909] (79-219)
  IPR009057 Homedomain-like superfamily [SSF46689] (9-77)
  IPR023772 DNA-binding HTH domain, TetR-type, conserved site [PS01081] (32-63)
  IPR036271 Tetracyclin repressor-like, C-terminal domain superfamily [SSF48498] (83-220)
  IPR050109 HTH-type, TetR-like transcriptional regulator [PTHR30055] (4-219)

Nearest PDB structures (foldseek):
  3bqy-assembly1_A-2  TM=1.005E+00  e=2.911E-24  Streptomyces coelicolor A3(2)
  3b6a-assembly4_H  TM=8.090E-01  e=6.896E-07  Streptomyces coelicolor
  2opt-assembly1_B  TM=7.985E-01  e=1.495E-06  Streptomyces coelicolor
  2hxi-assembly1_B  TM=7.576E-01  e=2.446E-04  Streptomyces coelicolor A3(2)
  2g7g-assembly1_A-2  TM=6.653E-01  e=7.292E-04  Rhodococcus jostii RHA1

B-factor: mean 31.65, std 9.92, range [13.89, 72.45]

Solvent-accessible surface area: 11004 Å² total

Organism: Streptomyces coelicolor (strain ATCC BAA-471 / A3(2) / M145) (NCBI:txid100226)